Protein AF-A0A1G8NF10-F1 (afdb_monomer_lite)

pLDDT: mean 88.93, std 14.45, range [39.28, 98.75]

Secondary structure (DSSP, 8-state):
-----HHHHHHHTT--TT-------HHHHHHHH-----TT----SS-HHHHHHT-BS-TTSTTBTTS-B--STT-B-EETTTEE-TTS-HHHHHHHHHHTT--HHHHHHHGGGTT-BHHHHHHHHHHHHHHH----HHHHHHIIIIIIHHHHHHHHHHHHHHHTTT-TTSPPGGGS-HHHHHHHHHHHHHHSS--GGGHHHHHTT-HHHHHHHHHH-HHHHTTHHHH-HHHHHHHTT--

Radius of gyration: 23.83 Å; chains: 1; bounding box: 64×71×50 Å

Organism: NCBI:txid428992

Structure (mmCIF, N/CA/C/O backbone):
data_AF-A0A1G8NF10-F1
#
_entry.id   AF-A0A1G8NF10-F1
#
loop_
_atom_site.group_PDB
_atom_site.id
_atom_site.type_symbol
_atom_site.label_atom_id
_atom_site.label_alt_id
_atom_site.label_comp_id
_atom_site.label_asym_id
_atom_site.label_entity_id
_atom_site.label_seq_id
_atom_site.pdbx_PDB_ins_code
_atom_site.Cartn_x
_atom_site.Cartn_y
_atom_site.Cartn_z
_atom_site.occupancy
_atom_site.B_iso_or_equiv
_atom_site.auth_seq_id
_atom_site.auth_comp_id
_atom_site.auth_asym_id
_atom_site.auth_atom_id
_atom_site.pdbx_PDB_model_num
ATOM 1 N N . LYS A 1 1 ? -38.131 -56.316 -10.884 1.00 43.91 1 LYS A N 1
ATOM 2 C CA . LYS A 1 1 ? -37.720 -54.905 -10.675 1.00 43.91 1 LYS A CA 1
ATOM 3 C C . LYS A 1 1 ? -38.641 -54.335 -9.612 1.00 43.91 1 LYS A C 1
ATOM 5 O O . LYS A 1 1 ? -39.842 -54.343 -9.837 1.00 43.91 1 LYS A O 1
ATOM 10 N N . GLN A 1 2 ? -38.109 -53.980 -8.447 1.00 47.16 2 GLN A N 1
ATOM 11 C CA . GLN A 1 2 ? -38.899 -53.454 -7.336 1.00 47.16 2 GLN A CA 1
ATOM 12 C C . GLN A 1 2 ? -38.910 -51.927 -7.469 1.00 47.16 2 GLN A C 1
ATOM 14 O O . GLN A 1 2 ? -37.847 -51.322 -7.570 1.00 47.16 2 GLN A O 1
ATOM 19 N N . LEU A 1 3 ? -40.098 -51.334 -7.590 1.00 46.69 3 LEU A N 1
ATOM 20 C CA . LEU A 1 3 ? -40.278 -49.883 -7.588 1.00 46.69 3 LEU A CA 1
ATOM 21 C C . LEU A 1 3 ? -40.150 -49.418 -6.133 1.00 46.69 3 LEU A C 1
ATOM 23 O O . LEU A 1 3 ? -40.985 -49.781 -5.309 1.00 46.69 3 LEU A O 1
ATOM 27 N N . CYS A 1 4 ? -39.087 -48.684 -5.807 1.00 61.75 4 CYS A N 1
ATOM 28 C CA . CYS A 1 4 ? -38.973 -47.959 -4.545 1.00 61.75 4 CYS A CA 1
ATOM 29 C C . CYS A 1 4 ? -39.544 -46.549 -4.725 1.00 61.75 4 CYS A C 1
ATOM 31 O O . CYS A 1 4 ? -39.284 -45.888 -5.733 1.00 61.75 4 CYS A O 1
ATOM 33 N N . TRP A 1 5 ? -40.355 -46.115 -3.763 1.00 64.50 5 TRP A N 1
ATOM 34 C CA . TRP A 1 5 ? -40.969 -44.793 -3.771 1.00 64.50 5 TRP A CA 1
ATOM 35 C C . TRP A 1 5 ? -39.946 -43.745 -3.333 1.00 64.50 5 TRP A C 1
ATOM 37 O O . TRP A 1 5 ? -39.193 -43.959 -2.382 1.00 64.50 5 TRP A O 1
ATOM 47 N N . TRP A 1 6 ? -39.899 -42.628 -4.061 1.00 70.81 6 TRP A N 1
ATOM 48 C CA . TRP A 1 6 ? -38.919 -41.553 -3.877 1.00 70.81 6 TRP A CA 1
ATOM 49 C C . TRP A 1 6 ? -38.864 -41.045 -2.430 1.00 70.81 6 TRP A C 1
ATOM 51 O O . TRP A 1 6 ? -37.777 -40.812 -1.904 1.00 70.81 6 TRP A O 1
ATOM 61 N N . ASP A 1 7 ? -40.020 -40.981 -1.769 1.00 66.75 7 ASP A N 1
ATOM 62 C CA . ASP A 1 7 ? -40.166 -40.497 -0.396 1.00 66.75 7 ASP A CA 1
ATOM 63 C C . ASP A 1 7 ? -39.405 -41.357 0.629 1.00 66.75 7 ASP A C 1
ATOM 65 O O . ASP A 1 7 ? -38.818 -40.824 1.564 1.00 66.75 7 ASP A O 1
ATOM 69 N N . GLU A 1 8 ? -39.327 -42.679 0.426 1.00 69.62 8 GLU A N 1
ATOM 70 C CA . GLU A 1 8 ? -38.575 -43.579 1.318 1.00 69.62 8 GLU A CA 1
ATOM 71 C C . GLU A 1 8 ? -37.060 -43.535 1.071 1.00 69.62 8 GLU A C 1
ATOM 73 O O . GLU A 1 8 ? -36.262 -43.844 1.962 1.00 69.62 8 GLU A O 1
ATOM 78 N N . ALA A 1 9 ? -36.647 -43.201 -0.154 1.00 70.62 9 ALA A N 1
ATOM 79 C CA . ALA A 1 9 ? -35.241 -43.156 -0.536 1.00 70.62 9 ALA A CA 1
ATOM 80 C C . ALA A 1 9 ? -34.601 -41.812 -0.177 1.00 70.62 9 ALA A C 1
ATOM 82 O O . ALA A 1 9 ? -33.482 -41.800 0.335 1.00 70.62 9 ALA A O 1
ATOM 83 N N . ALA A 1 10 ? -35.305 -40.702 -0.418 1.00 71.00 10 ALA A N 1
ATOM 84 C CA . ALA A 1 10 ? -34.769 -39.350 -0.302 1.00 71.00 10 ALA A CA 1
ATOM 85 C C . ALA A 1 10 ? -34.235 -39.050 1.108 1.00 71.00 10 ALA A C 1
ATOM 87 O O . ALA A 1 10 ? -33.105 -38.583 1.247 1.00 71.00 10 ALA A O 1
ATOM 88 N N . GLU A 1 11 ? -34.980 -39.427 2.150 1.00 67.81 11 GLU A N 1
ATOM 89 C CA . GLU A 1 11 ? -34.575 -39.217 3.545 1.00 67.81 11 GLU A CA 1
ATOM 90 C C . GLU A 1 11 ? -33.311 -40.014 3.915 1.00 67.81 11 GLU A C 1
ATOM 92 O O . GLU A 1 11 ? -32.417 -39.500 4.586 1.00 67.81 11 GLU A O 1
ATOM 97 N N . ARG A 1 12 ? -33.173 -41.246 3.404 1.00 72.44 12 ARG A N 1
ATOM 98 C CA . ARG A 1 12 ? -32.021 -42.119 3.698 1.00 72.44 12 ARG A CA 1
ATOM 99 C C . ARG A 1 12 ? -30.716 -41.655 3.057 1.00 72.44 12 ARG A C 1
ATOM 101 O O . ARG A 1 12 ? -29.651 -42.036 3.536 1.00 72.44 12 ARG A O 1
ATOM 108 N N . VAL A 1 13 ? -30.787 -40.874 1.978 1.00 72.81 13 VAL A N 1
ATOM 109 C CA . VAL A 1 13 ? -29.607 -40.375 1.247 1.00 72.81 13 VAL A CA 1
ATOM 110 C C . VAL A 1 13 ? -29.426 -38.857 1.345 1.00 72.81 13 VAL A C 1
ATOM 112 O O . VAL A 1 13 ? -28.588 -38.298 0.642 1.00 72.81 13 VAL A O 1
ATOM 115 N N . GLY A 1 14 ? -30.191 -38.183 2.212 1.00 64.69 14 GLY A N 1
ATOM 116 C CA . GLY A 1 14 ? -30.093 -36.735 2.420 1.00 64.69 14 GLY A CA 1
ATOM 117 C C . GLY A 1 14 ? -30.548 -35.896 1.221 1.00 64.69 14 GLY A C 1
ATOM 118 O O . GLY A 1 14 ? -30.083 -34.770 1.051 1.00 64.69 14 GLY A O 1
ATOM 119 N N . LEU A 1 15 ? -31.429 -36.436 0.373 1.00 67.44 15 LEU A N 1
ATOM 120 C CA . LEU A 1 15 ? -32.021 -35.718 -0.755 1.00 67.44 15 LEU A CA 1
ATOM 121 C C . LEU A 1 15 ? -33.362 -35.076 -0.361 1.00 67.44 15 LEU A C 1
ATOM 123 O O . LEU A 1 15 ? -34.057 -35.582 0.522 1.00 67.44 15 LEU A O 1
ATOM 127 N N . PRO A 1 16 ? -33.776 -33.982 -1.026 1.00 68.75 16 PRO A N 1
ATOM 128 C CA . PRO A 1 16 ? -35.050 -33.344 -0.727 1.00 68.75 16 PRO A CA 1
ATOM 129 C C . PRO A 1 16 ? -36.239 -34.248 -1.089 1.00 68.75 16 PRO A C 1
ATOM 131 O O . PRO A 1 16 ? -36.376 -34.685 -2.236 1.00 68.75 16 PRO A O 1
ATOM 134 N N . ALA A 1 17 ? -37.143 -34.467 -0.128 1.00 66.88 17 ALA A N 1
ATOM 135 C CA . ALA A 1 17 ? -38.345 -35.291 -0.307 1.00 66.88 17 ALA A CA 1
ATOM 136 C C . ALA A 1 17 ? -39.263 -34.777 -1.433 1.00 66.88 17 ALA A C 1
ATOM 138 O O . ALA A 1 17 ? -39.908 -35.554 -2.120 1.00 66.88 17 ALA A O 1
ATOM 139 N N . HIS A 1 18 ? -39.245 -33.468 -1.707 1.00 69.88 18 HIS A N 1
ATOM 140 C CA . HIS A 1 18 ? -40.034 -32.853 -2.780 1.00 69.88 18 HIS A CA 1
ATOM 141 C C . HIS A 1 18 ? -39.503 -33.132 -4.202 1.00 69.88 18 HIS A C 1
ATOM 143 O O . HIS A 1 18 ? -40.034 -32.581 -5.166 1.00 69.88 18 HIS A O 1
ATOM 149 N N . GLY A 1 19 ? -38.430 -33.921 -4.356 1.00 63.47 19 GLY A N 1
ATOM 150 C CA . GLY A 1 19 ? -37.936 -34.386 -5.659 1.00 63.47 19 GLY A CA 1
ATOM 151 C C . GLY A 1 19 ? -37.382 -33.297 -6.578 1.00 63.47 19 GLY A C 1
ATOM 152 O O . GLY A 1 19 ? -37.165 -33.546 -7.762 1.00 63.47 19 GLY A O 1
ATOM 153 N N . GLN A 1 20 ? -37.123 -32.095 -6.054 1.00 60.72 20 GLN A N 1
ATOM 154 C CA . GLN A 1 20 ? -36.484 -31.044 -6.843 1.00 60.72 20 GLN A CA 1
ATOM 155 C C . GLN A 1 20 ? -34.974 -31.232 -6.757 1.00 60.72 20 GLN A C 1
ATOM 157 O O . GLN A 1 20 ? -34.374 -31.146 -5.685 1.00 60.72 20 GLN A O 1
ATOM 162 N N . VAL A 1 21 ? -34.371 -31.509 -7.905 1.00 56.78 21 VAL A N 1
ATOM 163 C CA . VAL A 1 21 ? -32.925 -31.591 -8.066 1.00 56.78 21 VAL A CA 1
ATOM 164 C C . VAL A 1 21 ? -32.414 -30.182 -8.345 1.00 56.78 21 VAL A C 1
ATOM 166 O O . VAL A 1 21 ? -32.768 -29.572 -9.353 1.00 56.78 21 VAL A O 1
ATOM 169 N N . PHE A 1 22 ? -31.581 -29.650 -7.453 1.00 57.44 22 PHE A N 1
ATOM 170 C CA . PHE A 1 22 ? -30.891 -28.388 -7.699 1.00 57.44 22 PHE A CA 1
ATOM 171 C C . PHE A 1 22 ? -29.784 -28.625 -8.730 1.00 57.44 22 PHE A C 1
ATOM 173 O O . PHE A 1 22 ? -28.732 -29.185 -8.425 1.00 57.44 22 PHE A O 1
ATOM 180 N N . HIS A 1 23 ? -30.026 -28.221 -9.974 1.00 57.91 23 HIS A N 1
ATOM 181 C CA . HIS A 1 23 ? -29.008 -28.251 -11.016 1.00 57.91 23 HIS A CA 1
ATOM 182 C C . HIS A 1 23 ? -28.104 -27.022 -10.890 1.00 57.91 23 HIS A C 1
ATOM 184 O O . HIS A 1 23 ? -28.503 -25.902 -11.203 1.00 57.91 23 HIS A O 1
ATOM 190 N N . MET A 1 24 ? -26.863 -27.235 -10.455 1.00 59.81 24 MET A N 1
ATOM 191 C CA . MET A 1 24 ? -25.805 -26.232 -10.569 1.00 59.81 24 MET A CA 1
ATOM 192 C C . MET A 1 24 ? -25.303 -26.242 -12.013 1.00 59.81 24 MET A C 1
ATOM 194 O O . MET A 1 24 ? -24.686 -27.215 -12.443 1.00 59.81 24 MET A O 1
ATOM 198 N N . HIS A 1 25 ? -25.590 -25.192 -12.785 1.00 60.75 25 HIS A N 1
ATOM 199 C CA . HIS A 1 25 ? -25.103 -25.094 -14.160 1.00 60.75 25 HIS A CA 1
ATOM 200 C C . HIS A 1 25 ? -23.583 -24.858 -14.135 1.00 60.75 25 HIS A C 1
ATOM 202 O O . HIS A 1 25 ? -23.173 -23.787 -13.688 1.00 60.75 25 HIS A O 1
ATOM 208 N N . PRO A 1 26 ? -22.725 -25.782 -14.612 1.00 58.38 26 PRO A N 1
ATOM 209 C CA . PRO A 1 26 ? -21.273 -25.668 -14.435 1.00 58.38 26 PRO A CA 1
ATOM 210 C C . PRO A 1 26 ? -20.696 -24.389 -15.053 1.00 58.38 26 PRO A C 1
ATOM 212 O O . PRO A 1 26 ? -19.841 -23.747 -14.460 1.00 58.38 26 PRO A O 1
ATOM 215 N N . ILE A 1 27 ? -21.230 -23.958 -16.202 1.00 66.06 27 ILE A N 1
ATOM 216 C CA . ILE A 1 27 ? -20.841 -22.696 -16.857 1.00 66.06 27 ILE A CA 1
ATOM 217 C C . ILE A 1 27 ? -21.373 -21.481 -16.084 1.00 66.06 27 ILE A C 1
ATOM 219 O O . ILE A 1 27 ? -20.710 -20.454 -16.035 1.00 66.06 27 ILE A O 1
ATOM 223 N N . GLY A 1 28 ? -22.548 -21.592 -15.453 1.00 58.53 28 GLY A N 1
ATOM 224 C CA . GLY A 1 28 ? -23.098 -20.517 -14.620 1.00 58.53 28 GLY A CA 1
ATOM 225 C C . GLY A 1 28 ? -22.288 -20.346 -13.335 1.00 58.53 28 GLY A C 1
ATOM 226 O O . GLY A 1 28 ? -21.945 -19.232 -12.970 1.00 58.53 28 GLY A O 1
ATOM 227 N N . LEU A 1 29 ? -21.887 -21.462 -12.722 1.00 62.53 29 LEU A N 1
ATOM 228 C CA . LEU A 1 29 ? -21.007 -21.514 -11.560 1.00 62.53 29 LEU A CA 1
ATOM 229 C C . LEU A 1 29 ? -19.609 -20.955 -11.884 1.00 62.53 29 LEU A C 1
ATOM 231 O O . LEU A 1 29 ? -19.120 -20.091 -11.164 1.00 62.53 29 LEU A O 1
ATOM 235 N N . VAL A 1 30 ? -18.990 -21.375 -12.996 1.00 61.09 30 VAL A N 1
ATOM 236 C CA . VAL A 1 30 ? -17.715 -20.803 -13.479 1.00 61.09 30 VAL A CA 1
ATOM 237 C C . VAL A 1 30 ? -17.869 -19.319 -13.818 1.00 61.09 30 VAL A C 1
ATOM 239 O O . VAL A 1 30 ? -16.974 -18.540 -13.511 1.00 61.09 30 VAL A O 1
ATOM 242 N N . GLY A 1 31 ? -19.004 -18.899 -14.380 1.00 54.66 31 GLY A N 1
ATOM 243 C CA . GLY A 1 31 ? -19.330 -17.489 -14.606 1.00 54.66 31 GLY A CA 1
ATOM 244 C C . GLY A 1 31 ? -19.429 -16.677 -13.311 1.00 54.66 31 GLY A C 1
ATOM 245 O O . GLY A 1 31 ? -18.956 -15.549 -13.275 1.00 54.66 31 GLY A O 1
ATOM 246 N N . CYS A 1 32 ? -19.950 -17.257 -12.226 1.00 53.75 32 CYS A N 1
ATOM 247 C CA . CYS A 1 32 ? -19.976 -16.624 -10.903 1.00 53.75 32 CYS A CA 1
ATOM 248 C C . CYS A 1 32 ? -18.592 -16.563 -10.229 1.00 53.75 32 CYS A C 1
ATOM 250 O O . CYS A 1 32 ? -18.329 -15.627 -9.481 1.00 53.75 32 CYS A O 1
ATOM 252 N N . PHE A 1 33 ? -17.700 -17.524 -10.498 1.00 54.44 33 PHE A N 1
ATOM 253 C CA . PHE A 1 33 ? -16.289 -17.468 -10.073 1.00 54.44 33 PHE A CA 1
ATOM 254 C C . PHE A 1 33 ? -15.423 -16.587 -10.977 1.00 54.44 33 PHE A C 1
ATOM 256 O O . PHE A 1 33 ? -14.351 -16.141 -10.570 1.00 54.44 33 PHE A O 1
ATOM 263 N N . SER A 1 34 ? -15.897 -16.301 -12.188 1.00 51.22 34 SER A N 1
ATOM 264 C CA . SER A 1 34 ? -15.342 -15.283 -13.069 1.00 51.22 34 SER A CA 1
ATOM 265 C C . SER A 1 34 ? -15.785 -13.929 -12.536 1.00 51.22 34 SER A C 1
ATOM 267 O O . SER A 1 34 ? -16.624 -13.258 -13.128 1.00 51.22 34 SER A O 1
ATOM 269 N N . ASN A 1 35 ? -15.249 -13.538 -11.381 1.00 48.84 35 ASN A N 1
ATOM 270 C CA . ASN A 1 35 ? -15.324 -12.168 -10.915 1.00 48.84 35 ASN A CA 1
ATOM 271 C C . ASN A 1 35 ? -14.667 -11.331 -12.018 1.00 48.84 35 ASN A C 1
ATOM 273 O O . ASN A 1 35 ? -13.441 -11.277 -12.120 1.00 48.84 35 ASN A O 1
ATOM 277 N N . THR A 1 36 ? -15.466 -10.790 -12.938 1.00 48.78 36 THR A N 1
ATOM 278 C CA . THR A 1 36 ? -14.992 -9.969 -14.049 1.00 48.78 36 THR A CA 1
ATOM 279 C C . THR A 1 36 ? -14.563 -8.629 -13.475 1.00 48.78 36 THR A C 1
ATOM 281 O O . THR A 1 36 ? -15.210 -7.610 -13.704 1.00 48.78 36 THR A O 1
ATOM 284 N N . ARG A 1 37 ? -13.470 -8.623 -12.706 1.00 53.22 37 ARG A N 1
ATOM 285 C CA . ARG A 1 37 ? -12.659 -7.430 -12.500 1.00 53.22 37 ARG A CA 1
ATOM 286 C C . ARG A 1 37 ? -12.284 -6.968 -13.891 1.00 53.22 37 ARG A C 1
ATOM 288 O O . ARG A 1 37 ? -11.622 -7.711 -14.623 1.00 53.22 37 ARG A O 1
ATOM 295 N N . ARG A 1 38 ? -12.764 -5.796 -14.305 1.00 55.31 38 ARG A N 1
ATOM 296 C CA . ARG A 1 38 ? -12.418 -5.310 -15.636 1.00 55.31 38 ARG A CA 1
ATOM 297 C C . ARG A 1 38 ? -10.909 -5.112 -15.665 1.00 55.31 38 ARG A C 1
ATOM 299 O O . ARG A 1 38 ? -10.299 -4.642 -14.702 1.00 55.31 38 ARG A O 1
ATOM 306 N N . ILE A 1 39 ? -10.296 -5.499 -16.777 1.00 48.12 39 ILE A N 1
ATOM 307 C CA . ILE A 1 39 ? -8.907 -5.164 -17.078 1.00 48.12 39 ILE A CA 1
ATOM 308 C C . ILE A 1 39 ? -8.853 -3.629 -17.148 1.00 48.12 39 ILE A C 1
ATOM 310 O O . ILE A 1 39 ? -9.259 -3.046 -18.149 1.00 48.12 39 ILE A O 1
ATOM 314 N N . GLY A 1 40 ? -8.458 -2.975 -16.053 1.00 57.41 40 GLY A N 1
ATOM 315 C CA . GLY A 1 40 ? -8.478 -1.512 -15.920 1.00 57.41 40 GLY A CA 1
ATOM 316 C C . GLY A 1 40 ? -8.961 -0.985 -14.568 1.00 57.41 40 GLY A C 1
ATOM 317 O O . GLY A 1 40 ? -8.700 0.171 -14.250 1.00 57.41 40 GLY A O 1
ATOM 318 N N . ASP A 1 41 ? -9.599 -1.822 -13.754 1.00 69.88 41 ASP A N 1
ATOM 319 C CA . ASP A 1 41 ? -10.107 -1.403 -12.451 1.00 69.88 41 ASP A CA 1
ATOM 320 C C . ASP A 1 41 ? -8.958 -1.307 -11.427 1.00 69.88 41 ASP A C 1
ATOM 322 O O . ASP A 1 41 ? -8.277 -2.298 -11.146 1.00 69.88 41 ASP A O 1
ATOM 326 N N . LEU A 1 42 ? -8.753 -0.114 -10.852 1.00 85.25 42 LEU A N 1
ATOM 327 C CA . LEU A 1 42 ? -7.789 0.181 -9.772 1.00 85.25 42 LEU A CA 1
ATOM 328 C C . LEU A 1 42 ? -8.254 -0.346 -8.398 1.00 85.25 42 LEU A C 1
ATOM 330 O O . LEU A 1 42 ? -7.815 0.140 -7.358 1.00 85.25 42 LEU A O 1
ATOM 334 N N . PHE A 1 43 ? -9.140 -1.341 -8.410 1.00 89.56 43 PHE A N 1
ATOM 335 C CA . PHE A 1 43 ? -9.682 -1.976 -7.223 1.00 89.56 43 PHE A CA 1
ATOM 336 C C . PHE A 1 43 ? -8.844 -3.183 -6.812 1.00 89.56 43 PHE A C 1
ATOM 338 O O . PHE A 1 43 ? -8.488 -4.021 -7.653 1.00 89.56 43 PHE A O 1
ATOM 345 N N . VAL A 1 44 ? -8.573 -3.278 -5.513 1.00 90.38 44 VAL A N 1
ATOM 346 C CA . VAL A 1 44 ? -7.873 -4.391 -4.867 1.00 90.38 44 VAL A CA 1
ATOM 347 C C . VAL A 1 44 ? -8.794 -5.133 -3.895 1.00 90.38 44 VAL A C 1
ATOM 349 O O . VAL A 1 44 ? -9.794 -4.592 -3.441 1.00 90.38 44 VAL A O 1
ATOM 352 N N . GLU A 1 45 ? -8.514 -6.406 -3.604 1.00 86.56 45 GLU A N 1
ATOM 353 C CA . GLU A 1 45 ? -9.333 -7.236 -2.697 1.00 86.56 45 GLU A CA 1
ATOM 354 C C . GLU A 1 45 ? -9.213 -6.767 -1.254 1.00 86.56 45 GLU A C 1
ATOM 356 O O . GLU A 1 45 ? -10.144 -6.926 -0.471 1.00 86.56 45 GLU A O 1
ATOM 361 N N . ARG A 1 46 ? -8.041 -6.237 -0.895 1.00 85.88 46 ARG A N 1
ATOM 362 C CA . ARG A 1 46 ? -7.703 -5.781 0.451 1.00 85.88 46 ARG A CA 1
ATOM 363 C C . ARG A 1 46 ? -6.747 -4.603 0.364 1.00 85.88 46 ARG A C 1
ATOM 365 O O . ARG A 1 46 ? -5.875 -4.584 -0.506 1.00 85.88 46 ARG A O 1
ATOM 372 N N . GLY A 1 47 ? -6.875 -3.654 1.286 1.00 92.94 47 GLY A N 1
ATOM 373 C CA . GLY A 1 47 ? -5.940 -2.540 1.382 1.00 92.94 47 GLY A CA 1
ATOM 374 C C . GLY A 1 47 ? -6.160 -1.434 0.369 1.00 92.94 47 GLY A C 1
ATOM 375 O O . GLY A 1 47 ? -5.184 -0.781 0.002 1.00 92.94 47 GLY A O 1
ATOM 376 N N . GLN A 1 48 ? -7.399 -1.211 -0.082 1.00 94.50 48 GLN A N 1
ATOM 377 C CA . GLN A 1 48 ? -7.705 -0.196 -1.100 1.00 94.50 48 GLN A CA 1
ATOM 378 C C . GLN A 1 48 ? -7.169 1.181 -0.704 1.00 94.50 48 GLN A C 1
ATOM 380 O O . GLN A 1 48 ? -6.526 1.854 -1.503 1.00 94.50 48 GLN A O 1
ATOM 385 N N . ILE A 1 49 ? -7.337 1.553 0.565 1.00 95.25 49 ILE A N 1
ATOM 386 C CA . ILE A 1 49 ? -6.855 2.831 1.091 1.00 95.25 49 ILE A CA 1
ATOM 387 C C . ILE A 1 49 ? -5.335 3.002 0.973 1.00 95.25 49 ILE A C 1
ATOM 389 O O . ILE A 1 49 ? -4.854 4.075 0.614 1.00 95.25 49 ILE A O 1
ATOM 393 N N . THR A 1 50 ? -4.576 1.935 1.231 1.00 96.25 50 THR A N 1
ATOM 394 C CA . THR A 1 50 ? -3.119 1.945 1.101 1.00 96.25 50 THR A CA 1
ATOM 395 C C . THR A 1 50 ? -2.728 1.917 -0.366 1.00 96.25 50 THR A C 1
ATOM 397 O O . THR A 1 50 ? -1.864 2.684 -0.771 1.00 96.25 50 THR A O 1
ATOM 400 N N . PHE A 1 51 ? -3.391 1.098 -1.187 1.00 95.50 51 PHE A N 1
ATOM 401 C CA . PHE A 1 51 ? -3.157 1.072 -2.626 1.00 95.50 51 PHE A CA 1
ATOM 402 C C . PHE A 1 51 ? -3.303 2.475 -3.213 1.00 95.50 51 PHE A C 1
ATOM 404 O O . PHE A 1 51 ? -2.357 2.966 -3.826 1.00 95.50 51 PHE A O 1
ATOM 411 N N . ASP A 1 52 ? -4.426 3.148 -2.961 1.00 93.75 52 ASP A N 1
ATOM 412 C CA . ASP A 1 52 ? -4.735 4.476 -3.494 1.00 93.75 52 ASP A CA 1
ATOM 413 C C . ASP A 1 52 ? -3.765 5.558 -3.015 1.00 93.75 52 ASP A C 1
ATOM 415 O O . ASP A 1 52 ? -3.390 6.425 -3.806 1.00 93.75 52 ASP A O 1
ATOM 419 N N . ALA A 1 53 ? -3.303 5.484 -1.764 1.00 93.00 53 ALA A N 1
ATOM 420 C CA . ALA A 1 53 ? -2.367 6.451 -1.192 1.00 93.00 53 ALA A CA 1
ATOM 421 C C . ALA A 1 53 ? -0.943 6.360 -1.775 1.00 93.00 53 ALA A C 1
ATOM 423 O O . ALA A 1 53 ? -0.224 7.359 -1.795 1.00 93.00 53 ALA A O 1
ATOM 424 N N . GLU A 1 54 ? -0.523 5.185 -2.249 1.00 92.19 54 GLU A N 1
ATOM 425 C CA . GLU A 1 54 ? 0.869 4.922 -2.652 1.00 92.19 54 GLU A CA 1
ATOM 426 C C . GLU A 1 54 ? 1.182 5.307 -4.112 1.00 92.19 54 GLU A C 1
ATOM 428 O O . GLU A 1 54 ? 2.297 5.098 -4.588 1.00 92.19 54 GLU A O 1
ATOM 433 N N . GLY A 1 55 ? 0.226 5.877 -4.854 1.00 91.75 55 GLY A N 1
ATOM 434 C CA . GLY A 1 55 ? 0.479 6.376 -6.208 1.00 91.75 55 GLY A CA 1
ATOM 435 C C . GLY A 1 55 ? -0.777 6.744 -6.993 1.00 91.75 55 GLY A C 1
ATOM 436 O O . GLY A 1 55 ? -1.888 6.794 -6.474 1.00 91.75 55 GLY A O 1
ATOM 437 N N . ASN A 1 56 ? -0.629 6.983 -8.292 1.00 91.00 56 ASN A N 1
ATOM 438 C CA . ASN A 1 56 ? -1.758 7.091 -9.214 1.00 91.00 56 ASN A CA 1
ATOM 439 C C . ASN A 1 56 ? -1.440 6.476 -10.585 1.00 91.00 56 ASN A C 1
ATOM 441 O O . ASN A 1 56 ? -0.318 6.023 -10.834 1.00 91.00 56 ASN A O 1
ATOM 445 N N . ASP A 1 57 ? -2.454 6.447 -11.456 1.00 90.44 57 ASP A N 1
ATOM 446 C CA . ASP A 1 57 ? -2.348 5.964 -12.838 1.00 90.44 57 ASP A CA 1
ATOM 447 C C . ASP A 1 57 ? -2.409 7.091 -13.882 1.00 90.44 57 ASP A C 1
ATOM 449 O O . ASP A 1 57 ? -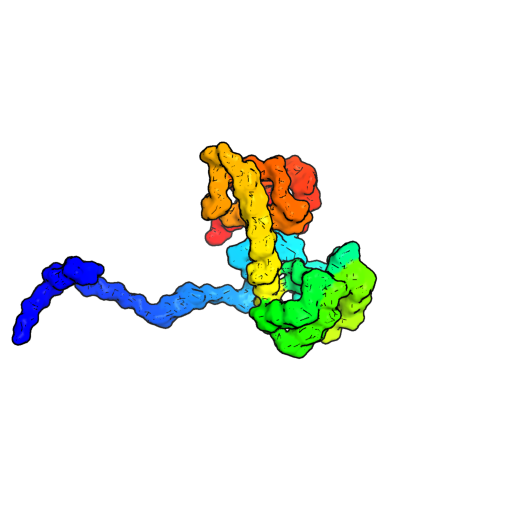2.717 6.848 -15.043 1.00 90.44 57 ASP A O 1
ATOM 453 N N . ASN A 1 58 ? -2.120 8.336 -13.484 1.00 90.50 58 ASN A N 1
ATOM 454 C CA . ASN A 1 58 ? -2.066 9.475 -14.397 1.00 90.50 58 ASN A CA 1
ATOM 455 C C . ASN A 1 58 ? -0.633 9.651 -14.932 1.00 90.50 58 ASN A C 1
ATOM 457 O O . ASN A 1 58 ? 0.217 10.111 -14.170 1.00 90.50 58 ASN A O 1
ATOM 461 N N . PRO A 1 59 ? -0.346 9.390 -16.223 1.00 89.12 59 PRO A N 1
ATOM 462 C CA . PRO A 1 59 ? 1.011 9.490 -16.774 1.00 89.12 59 PRO A CA 1
ATOM 463 C C . PRO A 1 59 ? 1.645 10.886 -16.669 1.00 89.12 59 PRO A C 1
ATOM 465 O O . PRO A 1 59 ? 2.868 11.006 -16.713 1.00 89.12 59 PRO A O 1
ATOM 468 N N . ALA A 1 60 ? 0.831 11.938 -16.526 1.00 89.75 60 ALA A N 1
ATOM 469 C CA . ALA A 1 60 ? 1.297 13.311 -16.338 1.00 89.75 60 ALA A CA 1
ATOM 470 C C . ALA A 1 60 ? 1.646 13.644 -14.874 1.00 89.75 60 ALA A C 1
ATOM 472 O O . ALA A 1 60 ? 2.156 14.728 -14.599 1.00 89.75 60 ALA A O 1
ATOM 473 N N . SER A 1 61 ? 1.363 12.746 -13.928 1.00 90.44 61 SER A N 1
ATOM 474 C CA . SER A 1 61 ? 1.646 12.950 -12.509 1.00 90.44 61 SER A CA 1
ATOM 475 C C . SER A 1 61 ? 3.051 12.483 -12.132 1.00 90.44 61 SER A C 1
ATOM 477 O O . SER A 1 61 ? 3.551 11.464 -12.616 1.00 90.44 61 SER A O 1
ATOM 479 N N . GLU A 1 62 ? 3.674 13.189 -11.190 1.00 85.19 62 GLU A N 1
ATOM 480 C CA . GLU A 1 62 ? 4.895 12.723 -10.525 1.00 85.19 62 GLU A CA 1
ATOM 481 C C . GLU A 1 62 ? 4.680 11.409 -9.755 1.00 85.19 62 GLU A C 1
ATOM 483 O O . GLU A 1 62 ? 5.597 10.598 -9.667 1.00 85.19 62 GLU A O 1
ATOM 488 N N . TYR A 1 63 ? 3.447 11.148 -9.304 1.00 86.88 63 TYR A N 1
ATOM 489 C CA . TYR A 1 63 ? 3.053 9.930 -8.590 1.00 86.88 63 TYR A CA 1
ATOM 490 C C . TYR A 1 63 ? 2.598 8.794 -9.522 1.00 86.88 63 TYR A C 1
ATOM 492 O O . TYR A 1 63 ? 1.974 7.833 -9.067 1.00 86.88 63 TYR A O 1
ATOM 500 N N . PHE A 1 64 ? 2.878 8.888 -10.828 1.00 94.44 64 PHE A N 1
ATOM 501 C CA . PHE A 1 64 ? 2.587 7.804 -11.761 1.00 94.44 64 PHE A CA 1
ATOM 502 C C . PHE A 1 64 ? 3.414 6.559 -11.420 1.00 94.44 64 PHE A C 1
ATOM 504 O O . PHE A 1 64 ? 4.631 6.525 -11.613 1.00 94.44 64 PHE A O 1
ATOM 511 N N . SER A 1 65 ? 2.730 5.530 -10.928 1.00 95.62 65 SER A N 1
ATOM 512 C CA . SER A 1 65 ? 3.346 4.411 -10.202 1.00 95.62 65 SER A CA 1
ATOM 513 C C . SER A 1 65 ? 3.788 3.248 -11.098 1.00 95.62 65 SER A C 1
ATOM 515 O O . SER A 1 65 ? 4.717 2.518 -10.756 1.00 95.62 65 SER A O 1
ATOM 517 N N . ARG A 1 66 ? 3.214 3.101 -12.300 1.00 96.50 66 ARG A N 1
ATOM 518 C CA . ARG A 1 66 ? 3.507 1.967 -13.202 1.00 96.50 66 ARG A CA 1
ATOM 519 C C . ARG A 1 66 ? 4.876 2.005 -13.881 1.00 96.50 66 ARG A C 1
ATOM 521 O O . ARG A 1 66 ? 5.196 1.077 -14.619 1.00 96.50 66 ARG A O 1
ATOM 528 N N . ARG A 1 67 ? 5.688 3.032 -13.642 1.00 95.94 67 ARG A N 1
ATOM 529 C CA . ARG A 1 67 ? 7.072 3.132 -14.124 1.00 95.94 67 ARG A CA 1
ATOM 530 C C . ARG A 1 67 ? 8.057 3.083 -12.966 1.00 95.94 67 ARG A C 1
ATOM 532 O O . ARG A 1 67 ? 7.688 3.313 -11.813 1.00 95.94 67 ARG A O 1
ATOM 539 N N . LEU A 1 68 ? 9.323 2.841 -13.294 1.00 96.75 68 LEU A N 1
ATOM 540 C CA . LEU A 1 68 ? 10.402 2.975 -12.323 1.00 96.75 68 LEU A CA 1
ATOM 541 C C . LEU A 1 68 ? 10.400 4.377 -11.710 1.00 96.75 68 LEU A C 1
ATOM 543 O O . LEU A 1 68 ? 10.381 5.384 -12.424 1.00 96.75 68 LEU A O 1
ATOM 547 N N . HIS A 1 69 ? 10.455 4.425 -10.388 1.00 96.06 69 HIS A N 1
ATOM 548 C CA . HIS A 1 69 ? 10.582 5.654 -9.622 1.00 96.06 69 HIS A CA 1
ATOM 549 C C . HIS A 1 69 ? 11.432 5.416 -8.372 1.00 96.06 69 HIS A C 1
ATOM 551 O O . HIS A 1 69 ? 11.732 4.283 -7.992 1.00 96.06 69 HIS A O 1
ATOM 557 N N . TRP A 1 70 ? 11.863 6.507 -7.749 1.00 95.25 70 TRP A N 1
ATOM 558 C CA . TRP A 1 70 ? 12.628 6.486 -6.510 1.00 95.25 70 TRP A CA 1
ATOM 559 C C . TRP A 1 70 ? 11.997 7.490 -5.539 1.00 95.25 70 TRP A C 1
ATOM 561 O O . TRP A 1 70 ? 12.106 8.692 -5.782 1.00 95.25 70 TRP A O 1
ATOM 571 N N . PRO A 1 71 ? 11.336 7.032 -4.457 1.00 87.19 71 PRO A N 1
ATOM 572 C CA . PRO A 1 71 ? 10.641 7.913 -3.510 1.00 87.19 71 PRO A CA 1
ATOM 573 C C . PRO A 1 71 ? 11.550 8.877 -2.727 1.00 87.19 71 PRO A C 1
ATOM 575 O O . PRO A 1 71 ? 11.054 9.753 -2.024 1.00 87.19 71 PRO A O 1
ATOM 578 N N . GLY A 1 72 ? 12.874 8.722 -2.820 1.00 89.50 72 GLY A N 1
ATOM 579 C CA . GLY A 1 72 ? 13.842 9.541 -2.097 1.00 89.50 72 GLY A CA 1
ATOM 580 C C . GLY A 1 72 ? 14.449 8.860 -0.869 1.00 89.50 72 GLY A C 1
ATOM 581 O O . GLY A 1 72 ? 14.070 7.755 -0.470 1.00 89.50 72 GLY A O 1
ATOM 582 N N . GLY A 1 73 ? 15.415 9.541 -0.248 1.00 86.12 73 GLY A N 1
ATOM 583 C CA . GLY A 1 73 ? 16.027 9.128 1.017 1.00 86.12 73 GLY A CA 1
ATOM 584 C C . GLY A 1 73 ? 16.726 7.768 0.946 1.00 86.12 73 GLY A C 1
ATOM 585 O O . GLY A 1 73 ? 17.544 7.523 0.065 1.00 86.12 73 GLY A O 1
ATOM 586 N N . ALA A 1 74 ? 16.403 6.884 1.892 1.00 86.88 74 ALA A N 1
ATOM 587 C CA . ALA A 1 74 ? 17.006 5.555 2.002 1.00 86.88 74 ALA A CA 1
ATOM 588 C C . ALA A 1 74 ? 16.336 4.483 1.120 1.00 86.88 74 ALA A C 1
ATOM 590 O O . ALA A 1 74 ? 16.663 3.301 1.266 1.00 86.88 74 ALA A O 1
ATOM 591 N N . SER A 1 75 ? 15.391 4.867 0.258 1.00 87.25 75 SER A N 1
ATOM 592 C CA . SER A 1 75 ? 14.589 3.948 -0.561 1.00 87.25 75 SER A CA 1
ATOM 593 C C . SER A 1 75 ? 15.399 3.332 -1.703 1.00 87.25 75 SER A C 1
ATOM 595 O O . SER A 1 75 ? 16.441 3.867 -2.113 1.00 87.25 75 SER A O 1
ATOM 597 N N . GLY A 1 76 ? 14.921 2.201 -2.212 1.00 96.25 76 GLY A N 1
ATOM 598 C CA . GLY A 1 76 ? 15.422 1.557 -3.418 1.00 96.25 76 GLY A CA 1
ATOM 599 C C . GLY A 1 76 ? 14.674 1.965 -4.677 1.00 96.25 76 GLY A C 1
ATOM 600 O O . GLY A 1 76 ? 13.774 2.808 -4.669 1.00 96.25 76 GLY A O 1
ATOM 601 N N . VAL A 1 77 ? 15.061 1.340 -5.787 1.00 97.62 77 VAL A N 1
ATOM 602 C CA . VAL A 1 77 ? 14.298 1.413 -7.038 1.00 97.62 77 VAL A CA 1
ATOM 603 C C . VAL A 1 77 ? 12.907 0.842 -6.770 1.00 97.62 77 VAL A C 1
ATOM 605 O O . VAL A 1 77 ? 12.794 -0.269 -6.260 1.00 97.62 77 VAL A O 1
ATOM 608 N N . THR A 1 78 ? 11.860 1.602 -7.076 1.00 97.12 78 THR A N 1
ATOM 609 C CA . THR A 1 78 ? 10.470 1.228 -6.794 1.00 97.12 78 THR A CA 1
ATOM 610 C C . THR A 1 78 ? 9.676 1.118 -8.092 1.00 97.12 78 THR A C 1
ATOM 612 O O . THR A 1 78 ? 9.929 1.842 -9.060 1.00 97.12 78 THR A O 1
ATOM 615 N N . LEU A 1 79 ? 8.729 0.182 -8.128 1.00 97.38 79 LEU A N 1
ATOM 616 C CA . LEU A 1 79 ? 7.817 -0.040 -9.247 1.00 97.38 79 LEU A CA 1
ATOM 617 C C . LEU A 1 79 ? 6.400 -0.303 -8.722 1.00 97.38 79 LEU A C 1
ATOM 619 O O . LEU A 1 79 ? 6.223 -0.882 -7.657 1.00 97.38 79 LEU A O 1
ATOM 623 N N . GLY A 1 80 ? 5.370 0.118 -9.447 1.00 96.50 80 GLY A N 1
ATOM 624 C CA . GLY A 1 80 ? 3.999 0.001 -8.959 1.00 96.50 80 GLY A CA 1
ATOM 625 C C . GLY A 1 80 ? 3.783 0.769 -7.650 1.00 96.50 80 GLY A C 1
ATOM 626 O O . GLY A 1 80 ? 4.456 1.756 -7.369 1.00 96.50 80 GLY A O 1
ATOM 627 N N . ARG A 1 81 ? 2.838 0.318 -6.828 1.00 95.06 81 ARG A N 1
ATOM 628 C CA . ARG A 1 81 ? 2.499 0.968 -5.554 1.00 95.06 81 ARG A CA 1
ATOM 629 C C . ARG A 1 81 ? 3.237 0.272 -4.413 1.00 95.06 81 ARG A C 1
ATOM 631 O O . ARG A 1 81 ? 2.759 -0.728 -3.889 1.00 95.06 81 ARG A O 1
ATOM 638 N N . GLY A 1 82 ? 4.436 0.767 -4.095 1.00 93.00 82 GLY A N 1
ATOM 639 C CA . GLY A 1 82 ? 5.225 0.332 -2.933 1.00 93.00 82 GLY A CA 1
ATOM 640 C C . GLY A 1 82 ? 6.189 -0.848 -3.144 1.00 93.00 82 GLY A C 1
ATOM 641 O O . GLY A 1 82 ? 6.767 -1.338 -2.170 1.00 93.00 82 GLY A O 1
ATOM 642 N N . TYR A 1 83 ? 6.390 -1.348 -4.375 1.00 97.00 83 TYR A N 1
ATOM 643 C CA . TYR A 1 83 ? 7.317 -2.468 -4.613 1.00 97.00 83 TYR A CA 1
ATOM 644 C C . TYR A 1 83 ? 8.774 -1.982 -4.644 1.00 97.00 83 TYR A C 1
ATOM 646 O O . TYR A 1 83 ? 9.332 -1.711 -5.706 1.00 97.00 83 TYR A O 1
ATOM 654 N N . ASP A 1 84 ? 9.385 -1.850 -3.467 1.00 96.25 84 ASP A N 1
ATOM 655 C CA . ASP A 1 84 ? 10.772 -1.392 -3.303 1.00 96.25 84 ASP A CA 1
ATOM 656 C C . ASP A 1 84 ? 11.793 -2.536 -3.494 1.00 96.25 84 ASP A C 1
ATOM 658 O O . ASP A 1 84 ? 11.749 -3.570 -2.827 1.00 96.25 84 ASP A O 1
ATOM 662 N N . MET A 1 85 ? 12.762 -2.376 -4.388 1.00 97.75 85 MET A N 1
ATOM 663 C CA . MET A 1 85 ? 13.707 -3.440 -4.749 1.00 97.75 85 MET A CA 1
ATOM 664 C C . MET A 1 85 ? 14.968 -3.505 -3.864 1.00 97.75 85 MET A C 1
ATOM 666 O O . MET A 1 85 ? 15.797 -4.398 -4.053 1.00 97.75 85 MET A O 1
ATOM 670 N N . LYS A 1 86 ? 15.140 -2.614 -2.879 1.00 96.88 86 LYS A N 1
ATOM 671 C CA . LYS A 1 86 ? 16.370 -2.469 -2.069 1.00 96.88 86 LYS A CA 1
ATOM 672 C C . LYS A 1 86 ? 16.778 -3.735 -1.328 1.00 96.88 86 LYS A C 1
ATOM 674 O O . LYS A 1 86 ? 17.957 -4.049 -1.230 1.00 96.88 86 LYS A O 1
ATOM 679 N N . HIS A 1 87 ? 15.810 -4.433 -0.747 1.00 96.50 87 HIS A N 1
ATOM 680 C CA . HIS A 1 87 ? 16.056 -5.606 0.099 1.00 96.50 87 HIS A CA 1
ATOM 681 C C . HIS A 1 87 ? 15.724 -6.923 -0.611 1.00 96.50 87 HIS A C 1
ATOM 683 O O . HIS A 1 87 ? 15.573 -7.958 0.035 1.00 96.50 87 HIS A O 1
ATOM 689 N N . ARG A 1 88 ? 15.593 -6.884 -1.939 1.00 97.19 88 ARG A N 1
ATOM 690 C CA . ARG A 1 88 ? 15.247 -8.034 -2.774 1.00 97.19 88 ARG A CA 1
ATOM 691 C C . ARG A 1 88 ? 16.427 -8.395 -3.667 1.00 97.19 88 ARG A C 1
ATOM 693 O O . ARG A 1 88 ? 17.161 -7.523 -4.123 1.00 97.19 88 ARG A O 1
ATOM 700 N N . SER A 1 89 ? 16.609 -9.689 -3.913 1.00 98.38 89 SER A N 1
ATOM 701 C CA . SER A 1 89 ? 17.574 -10.158 -4.909 1.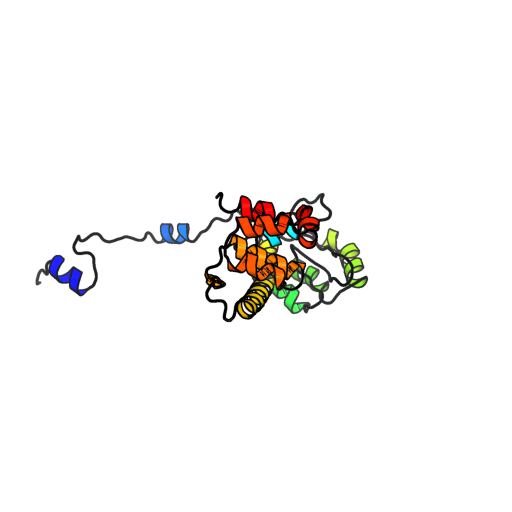00 98.38 89 SER A CA 1
ATOM 702 C C . SER A 1 89 ? 17.022 -9.953 -6.322 1.00 98.38 89 SER A C 1
ATOM 704 O O . SER A 1 89 ? 15.806 -9.919 -6.511 1.00 98.38 89 SER A O 1
ATOM 706 N N . SER A 1 90 ? 17.896 -9.879 -7.328 1.00 98.44 90 SER A N 1
ATOM 707 C CA . SER A 1 90 ? 17.462 -9.788 -8.729 1.00 98.44 90 SER A CA 1
ATOM 708 C C . SER A 1 90 ? 16.582 -10.980 -9.138 1.00 98.44 90 SER A C 1
ATOM 710 O O . SER A 1 90 ? 15.560 -10.798 -9.792 1.00 98.44 90 SER A O 1
ATOM 712 N N . ALA A 1 91 ? 16.899 -12.190 -8.659 1.00 98.50 91 ALA A N 1
ATOM 713 C CA . ALA A 1 91 ? 16.083 -13.383 -8.889 1.00 98.50 91 ALA A CA 1
ATOM 714 C C . ALA A 1 91 ? 14.683 -13.273 -8.257 1.00 98.50 91 ALA A C 1
ATOM 716 O O . ALA A 1 91 ? 13.696 -13.658 -8.880 1.00 98.50 91 ALA A O 1
ATOM 717 N N . THR A 1 92 ? 14.586 -12.706 -7.048 1.00 98.44 92 THR A N 1
ATOM 718 C CA . THR A 1 92 ? 13.300 -12.438 -6.384 1.00 98.44 92 THR A CA 1
ATOM 719 C C . THR A 1 92 ? 12.487 -11.420 -7.174 1.00 98.44 92 THR A C 1
ATOM 721 O O . THR A 1 92 ? 11.337 -11.692 -7.493 1.00 98.44 92 THR A O 1
ATOM 724 N N . VAL A 1 93 ? 13.094 -10.289 -7.554 1.00 98.69 93 VAL A N 1
ATOM 725 C CA . VAL A 1 93 ? 12.399 -9.255 -8.337 1.00 98.69 93 VAL A CA 1
ATOM 726 C C . VAL A 1 93 ? 11.901 -9.815 -9.662 1.00 98.69 93 VAL A C 1
ATOM 728 O O . VAL A 1 93 ? 10.751 -9.599 -10.026 1.00 98.69 93 VAL A O 1
ATOM 731 N N . TYR A 1 94 ? 12.733 -10.582 -10.363 1.00 98.75 94 TYR A N 1
ATOM 732 C CA . TYR A 1 94 ? 12.327 -11.244 -11.595 1.00 98.75 94 TYR A CA 1
ATOM 733 C C . TYR A 1 94 ? 11.123 -12.171 -11.373 1.00 98.75 94 TYR A C 1
ATOM 735 O O . TYR A 1 94 ? 10.120 -12.043 -12.069 1.00 98.75 94 TYR A O 1
ATOM 743 N N . SER A 1 95 ? 11.193 -13.064 -10.381 1.00 98.56 95 SER A N 1
ATOM 744 C CA . SER A 1 95 ? 10.118 -14.017 -10.081 1.00 98.56 95 SER A CA 1
ATOM 745 C C . SER A 1 95 ? 8.804 -13.326 -9.708 1.00 98.56 95 SER A C 1
ATOM 747 O O . SER A 1 95 ? 7.752 -13.721 -10.208 1.00 98.56 95 SER A O 1
ATOM 749 N N . ASP A 1 96 ? 8.856 -12.292 -8.866 1.00 98.38 96 ASP A N 1
ATOM 750 C CA . ASP A 1 96 ? 7.674 -11.528 -8.451 1.00 98.38 96 ASP A CA 1
ATOM 751 C C . ASP A 1 96 ? 7.019 -10.836 -9.658 1.00 98.38 96 ASP A C 1
ATOM 753 O O . ASP A 1 96 ? 5.798 -10.856 -9.808 1.00 98.38 96 ASP A O 1
ATOM 757 N N . LEU A 1 97 ? 7.825 -10.264 -10.561 1.00 98.50 97 LEU A N 1
ATOM 758 C CA . LEU A 1 97 ? 7.330 -9.601 -11.770 1.00 98.50 97 LEU A CA 1
ATOM 759 C C . LEU A 1 97 ? 6.707 -10.592 -12.759 1.00 98.50 97 LEU A C 1
ATOM 761 O O . LEU A 1 97 ? 5.644 -10.304 -13.311 1.00 98.50 97 LEU A O 1
ATOM 765 N N . ILE A 1 98 ? 7.314 -11.766 -12.950 1.00 98.50 98 ILE A N 1
ATOM 766 C CA . ILE A 1 98 ? 6.724 -12.841 -13.762 1.00 98.50 98 ILE A CA 1
ATOM 767 C C . ILE A 1 98 ? 5.384 -13.290 -13.170 1.00 98.50 98 ILE A C 1
ATOM 769 O O . ILE A 1 98 ? 4.400 -13.393 -13.901 1.00 98.50 98 ILE A O 1
ATOM 773 N N . ALA A 1 99 ? 5.316 -13.507 -11.853 1.00 97.06 99 ALA A N 1
ATOM 774 C CA . ALA A 1 99 ? 4.077 -13.887 -11.170 1.00 97.06 99 ALA A CA 1
ATOM 775 C C . ALA A 1 99 ? 2.987 -12.807 -11.303 1.00 97.06 99 ALA A C 1
ATOM 777 O O . ALA A 1 99 ? 1.809 -13.120 -11.488 1.00 97.06 99 ALA A O 1
ATOM 778 N N . ALA A 1 100 ? 3.386 -11.533 -11.308 1.00 96.62 100 ALA A N 1
ATOM 779 C CA . ALA A 1 100 ? 2.502 -10.403 -11.573 1.00 96.62 100 ALA A CA 1
ATOM 780 C C . ALA A 1 100 ? 2.071 -10.281 -13.053 1.00 96.62 100 ALA A C 1
ATOM 782 O O . ALA A 1 100 ? 1.208 -9.464 -13.373 1.00 96.62 100 ALA A O 1
ATOM 783 N N . GLY A 1 101 ? 2.615 -11.095 -13.962 1.00 96.62 101 GLY A N 1
ATOM 784 C CA . GLY A 1 101 ? 2.271 -11.094 -15.388 1.00 96.62 101 GLY A CA 1
ATOM 785 C C . GLY A 1 101 ? 3.056 -10.085 -16.229 1.00 96.62 101 GLY A C 1
ATOM 786 O O . GLY A 1 101 ? 2.607 -9.704 -17.309 1.00 96.62 101 GLY A O 1
ATOM 787 N N . VAL A 1 102 ? 4.211 -9.622 -15.748 1.00 97.94 102 VAL A N 1
ATOM 788 C CA . VAL A 1 102 ? 5.138 -8.799 -16.536 1.00 97.94 102 VAL A CA 1
ATOM 789 C C . VAL A 1 102 ? 5.879 -9.687 -17.538 1.00 97.94 102 VAL A C 1
ATOM 791 O O . VAL A 1 102 ? 6.315 -10.785 -17.198 1.00 97.94 102 VAL A O 1
ATOM 794 N N . ASP A 1 103 ? 6.043 -9.202 -18.773 1.00 97.81 103 ASP A N 1
ATOM 795 C CA . ASP A 1 103 ? 6.829 -9.885 -19.808 1.00 97.81 103 ASP A CA 1
ATOM 796 C C . ASP A 1 103 ? 8.252 -10.208 -19.324 1.00 97.81 103 ASP A C 1
ATOM 798 O O . ASP A 1 103 ? 8.882 -9.395 -18.646 1.00 97.81 103 ASP A O 1
ATOM 802 N N . ALA A 1 104 ? 8.789 -11.364 -19.717 1.00 98.00 104 ALA A N 1
ATOM 803 C CA . ALA A 1 104 ? 10.081 -11.843 -19.237 1.00 98.00 104 ALA A CA 1
ATOM 804 C C . ALA A 1 104 ? 11.242 -10.889 -19.546 1.00 98.00 104 ALA A C 1
ATOM 806 O O . ALA A 1 104 ? 12.104 -10.682 -18.690 1.00 98.00 104 ALA A O 1
ATOM 807 N N . GLY A 1 105 ? 11.254 -10.263 -20.725 1.00 98.12 105 GLY A N 1
ATOM 808 C CA . GLY A 1 105 ? 12.284 -9.291 -21.078 1.00 98.12 105 GLY A CA 1
ATOM 809 C C . GLY A 1 105 ? 12.162 -8.006 -20.260 1.00 98.12 105 GLY A C 1
ATOM 810 O O . GLY A 1 105 ? 13.171 -7.426 -19.856 1.00 98.12 105 GLY A O 1
ATOM 811 N N . ALA A 1 106 ? 10.938 -7.551 -19.985 1.00 98.00 106 ALA A N 1
ATOM 812 C CA . ALA A 1 106 ? 10.707 -6.414 -19.094 1.00 98.00 106 ALA A CA 1
ATOM 813 C C . ALA A 1 106 ? 11.085 -6.741 -17.639 1.00 98.00 106 ALA A C 1
ATOM 815 O O . ALA A 1 106 ? 11.784 -5.953 -17.004 1.00 98.00 106 ALA A O 1
ATOM 816 N N . ALA A 1 107 ? 10.702 -7.917 -17.138 1.00 98.50 107 ALA A N 1
ATOM 817 C CA . ALA A 1 107 ? 11.046 -8.396 -15.803 1.00 98.50 107 ALA A CA 1
ATOM 818 C C . ALA A 1 107 ? 12.566 -8.485 -15.601 1.00 98.50 107 ALA A C 1
ATOM 820 O O . ALA A 1 107 ? 13.070 -8.047 -14.569 1.00 98.50 107 ALA A O 1
ATOM 821 N N . GLU A 1 108 ? 13.309 -8.974 -16.601 1.00 98.50 108 GLU A N 1
ATOM 822 C CA . GLU A 1 108 ? 14.777 -9.021 -16.570 1.00 98.50 108 GLU A CA 1
ATOM 823 C C . GLU A 1 108 ? 15.404 -7.622 -16.522 1.00 98.50 108 GLU A C 1
ATOM 825 O O . GLU A 1 108 ? 16.388 -7.394 -15.821 1.00 98.50 108 GLU A O 1
ATOM 830 N N . ARG A 1 109 ? 14.844 -6.651 -17.252 1.00 98.44 109 ARG A N 1
ATOM 831 C CA . ARG A 1 109 ? 15.329 -5.265 -17.200 1.00 98.44 109 ARG A CA 1
ATOM 832 C C . ARG A 1 109 ? 15.063 -4.639 -15.834 1.00 98.44 109 ARG A C 1
ATOM 834 O O . ARG A 1 109 ? 15.988 -4.104 -15.225 1.00 98.44 109 ARG A O 1
ATOM 841 N N . PHE A 1 110 ? 13.831 -4.732 -15.333 1.00 98.44 110 PHE A N 1
ATOM 842 C CA . PHE A 1 110 ? 13.454 -4.170 -14.033 1.00 98.44 110 PHE A CA 1
ATOM 843 C C . PHE A 1 110 ? 14.239 -4.800 -12.875 1.00 98.44 110 PHE A C 1
ATOM 845 O O . PHE A 1 110 ? 14.664 -4.082 -11.971 1.00 98.44 110 PHE A O 1
ATOM 852 N N . SER A 1 111 ? 14.516 -6.108 -12.917 1.00 98.50 111 SER A N 1
ATOM 853 C CA . SER A 1 111 ? 15.241 -6.811 -11.851 1.00 98.50 111 SER A CA 1
ATOM 854 C C . SER A 1 111 ? 16.699 -6.382 -11.677 1.00 98.50 111 SER A C 1
ATOM 856 O O . SER A 1 111 ? 17.311 -6.704 -10.655 1.00 98.50 111 SER A O 1
ATOM 858 N N . ARG A 1 112 ? 17.265 -5.617 -12.618 1.00 98.50 112 ARG A N 1
ATOM 859 C CA . ARG A 1 112 ? 18.600 -5.006 -12.490 1.00 98.50 112 ARG A CA 1
ATOM 860 C C . ARG A 1 112 ? 18.639 -3.874 -11.459 1.00 98.50 112 ARG A C 1
ATOM 862 O O . ARG A 1 112 ? 19.716 -3.543 -10.980 1.00 98.50 112 ARG A O 1
ATOM 869 N N . GLY A 1 113 ? 17.482 -3.319 -11.085 1.00 97.75 113 GLY A N 1
ATOM 870 C CA . GLY A 1 113 ? 17.366 -2.333 -10.006 1.00 97.75 113 GLY A CA 1
ATOM 871 C C . GLY A 1 113 ? 17.451 -2.932 -8.595 1.00 97.75 113 GLY A C 1
ATOM 872 O O . GLY A 1 113 ? 17.488 -2.191 -7.612 1.00 97.75 113 GLY A O 1
ATOM 873 N N . ALA A 1 114 ? 17.473 -4.264 -8.476 1.00 98.38 114 ALA A N 1
ATOM 874 C CA . ALA A 1 114 ? 17.514 -4.972 -7.203 1.00 98.38 114 ALA A CA 1
ATOM 875 C C . ALA A 1 114 ? 18.754 -4.627 -6.368 1.00 98.38 114 ALA A C 1
ATOM 877 O O . ALA A 1 114 ? 19.869 -4.545 -6.882 1.00 98.38 114 ALA A O 1
ATOM 878 N N . GLY A 1 115 ? 18.564 -4.431 -5.063 1.00 98.06 115 GLY A N 1
ATOM 879 C CA . GLY A 1 115 ? 19.646 -4.093 -4.135 1.00 98.06 115 GLY A CA 1
ATOM 880 C C . GLY A 1 115 ? 20.125 -2.638 -4.192 1.00 98.06 115 GLY A C 1
ATOM 881 O O . GLY A 1 115 ? 20.840 -2.198 -3.289 1.00 98.06 115 GLY A O 1
ATOM 882 N N . LEU A 1 116 ? 19.738 -1.866 -5.213 1.00 97.88 116 LEU A N 1
ATOM 883 C CA . LEU A 1 116 ? 20.128 -0.462 -5.326 1.00 97.88 116 LEU A CA 1
ATOM 884 C C . LEU A 1 116 ? 19.369 0.394 -4.309 1.00 97.88 116 LEU A C 1
ATOM 886 O O . LEU A 1 116 ? 18.202 0.151 -4.005 1.00 97.88 116 LEU A O 1
ATOM 890 N N . SER A 1 117 ? 20.034 1.428 -3.794 1.00 96.88 117 SER A N 1
ATOM 891 C CA . SER A 1 117 ? 19.461 2.385 -2.842 1.00 96.88 117 SER A CA 1
ATOM 892 C C . SER A 1 117 ? 20.129 3.753 -2.958 1.00 96.88 117 SER A C 1
ATOM 894 O O . SER A 1 117 ? 21.150 3.887 -3.640 1.00 96.88 117 SER A O 1
ATOM 896 N N . ASN A 1 118 ? 19.573 4.768 -2.291 1.00 94.81 118 ASN A N 1
ATOM 897 C CA . ASN A 1 118 ? 20.127 6.126 -2.256 1.00 94.81 118 ASN A CA 1
ATOM 898 C C . ASN A 1 118 ? 20.394 6.670 -3.681 1.00 94.81 118 ASN A C 1
ATOM 900 O O . ASN A 1 118 ? 19.581 6.496 -4.590 1.00 94.81 118 ASN A O 1
ATOM 904 N N . SER A 1 119 ? 21.554 7.297 -3.901 1.00 95.62 119 SER A N 1
ATOM 905 C CA . SER A 1 119 ? 21.962 7.839 -5.201 1.00 95.62 119 SER A CA 1
ATOM 906 C C . SER A 1 119 ? 22.053 6.785 -6.307 1.00 95.62 119 SER A C 1
ATOM 908 O O . SER A 1 119 ? 21.731 7.096 -7.447 1.00 95.62 119 SER A O 1
ATOM 910 N N . ALA A 1 120 ? 22.423 5.537 -5.995 1.00 97.06 120 ALA A N 1
ATOM 911 C CA . ALA A 1 120 ? 22.492 4.472 -6.996 1.00 97.06 120 ALA A CA 1
ATOM 912 C C . ALA A 1 120 ? 21.100 4.106 -7.536 1.00 97.06 120 ALA A C 1
ATOM 914 O O . ALA A 1 120 ? 20.938 3.924 -8.740 1.00 97.06 120 ALA A O 1
ATOM 915 N N . ALA A 1 121 ? 20.086 4.060 -6.664 1.00 97.56 121 ALA A N 1
ATOM 916 C CA . ALA A 1 121 ? 18.702 3.855 -7.090 1.00 97.56 121 ALA A CA 1
ATOM 917 C C . ALA A 1 121 ? 18.178 5.046 -7.903 1.00 97.56 121 ALA A C 1
ATOM 919 O O . ALA A 1 121 ? 17.568 4.848 -8.951 1.00 97.56 121 ALA A O 1
ATOM 920 N N . SER A 1 122 ? 18.463 6.271 -7.453 1.00 96.81 122 SER A N 1
ATOM 921 C CA . SER A 1 122 ? 18.084 7.490 -8.175 1.00 96.81 122 SER A CA 1
ATOM 922 C C . SER A 1 122 ? 18.667 7.522 -9.595 1.00 96.81 122 SER A C 1
ATOM 924 O O . SER A 1 122 ? 17.921 7.670 -10.564 1.00 96.81 122 SER A O 1
ATOM 926 N N . ASN A 1 123 ? 19.977 7.290 -9.737 1.00 97.75 123 ASN A N 1
ATOM 927 C CA . ASN A 1 123 ? 20.654 7.276 -11.036 1.00 97.75 123 ASN A CA 1
ATOM 928 C C . ASN A 1 123 ? 20.082 6.191 -11.953 1.00 97.75 123 ASN A C 1
ATOM 930 O O . ASN A 1 123 ? 19.733 6.474 -13.096 1.00 97.75 123 ASN A O 1
ATOM 934 N N . PHE A 1 124 ? 19.889 4.976 -11.430 1.00 98.12 124 PHE A N 1
ATOM 935 C CA . PHE A 1 124 ? 19.300 3.880 -12.196 1.00 98.12 124 PHE A CA 1
ATOM 936 C C . PHE A 1 124 ? 17.905 4.234 -12.729 1.00 98.12 124 PHE A C 1
ATOM 938 O O . PHE A 1 124 ? 17.599 3.965 -13.890 1.00 98.12 124 PHE A O 1
ATOM 945 N N . VAL A 1 125 ? 17.058 4.865 -11.912 1.00 97.19 125 VAL A N 1
ATOM 946 C CA . VAL A 1 125 ? 15.728 5.318 -12.340 1.00 97.19 125 VAL A CA 1
ATOM 947 C C . VAL A 1 125 ? 15.835 6.382 -13.431 1.00 97.19 125 VAL A C 1
ATOM 949 O O . VAL A 1 125 ? 15.154 6.262 -14.446 1.00 97.19 125 VAL A O 1
ATOM 952 N N . ILE A 1 126 ? 16.685 7.398 -13.256 1.00 96.44 126 ILE A N 1
ATOM 953 C CA . ILE A 1 126 ? 16.878 8.472 -14.246 1.00 96.44 126 ILE A CA 1
ATOM 954 C C . ILE A 1 126 ? 17.304 7.897 -15.601 1.00 96.44 126 ILE A C 1
ATOM 956 O O . ILE A 1 126 ? 16.761 8.288 -16.631 1.00 96.44 126 ILE A O 1
ATOM 960 N N . GLU A 1 127 ? 18.235 6.947 -15.592 1.00 97.81 127 GLU A N 1
ATOM 961 C CA . GLU A 1 127 ? 18.802 6.351 -16.803 1.00 97.81 127 GLU A CA 1
ATOM 962 C C . GLU A 1 127 ? 17.831 5.402 -17.519 1.00 97.81 127 GLU A C 1
ATOM 964 O O . GLU A 1 127 ? 17.838 5.328 -18.747 1.00 97.81 127 GLU A O 1
ATOM 969 N N . ASN A 1 128 ? 16.989 4.673 -16.777 1.00 97.94 128 ASN A N 1
ATOM 970 C CA . ASN A 1 128 ? 16.259 3.527 -17.329 1.00 97.94 128 ASN A CA 1
ATOM 971 C C . ASN A 1 128 ? 14.736 3.709 -17.407 1.00 97.94 128 ASN A C 1
ATOM 973 O O . ASN A 1 128 ? 14.092 3.002 -18.185 1.00 97.94 128 ASN A O 1
ATOM 977 N N . ARG A 1 129 ? 14.129 4.629 -16.638 1.00 94.62 129 ARG A N 1
ATOM 978 C CA . ARG A 1 129 ? 12.658 4.696 -16.492 1.00 94.62 129 ARG A CA 1
ATOM 979 C C . ARG A 1 129 ? 11.911 4.873 -17.816 1.00 94.62 129 ARG A C 1
ATOM 981 O O . ARG A 1 129 ? 10.886 4.232 -18.014 1.00 94.62 129 ARG A O 1
ATOM 988 N N . GLU A 1 130 ? 12.419 5.720 -18.713 1.00 94.25 130 GLU A N 1
ATOM 989 C CA . GLU A 1 130 ? 11.750 6.022 -19.985 1.00 94.25 130 GLU A CA 1
ATOM 990 C C . GLU A 1 130 ? 11.902 4.848 -20.959 1.00 94.25 130 GLU A C 1
ATOM 992 O O . GLU A 1 130 ? 10.942 4.437 -21.604 1.00 94.25 130 GLU A O 1
ATOM 997 N N . ALA A 1 131 ? 13.097 4.252 -21.013 1.00 96.94 131 ALA A N 1
ATOM 998 C CA . ALA A 1 131 ? 13.396 3.137 -21.906 1.00 96.94 131 ALA A CA 1
ATOM 999 C C . ALA A 1 131 ? 12.687 1.836 -21.498 1.00 96.94 131 ALA A C 1
ATOM 1001 O O . ALA A 1 131 ? 12.351 1.018 -22.353 1.00 96.94 131 ALA A O 1
ATOM 1002 N N . PHE A 1 132 ? 12.484 1.607 -20.197 1.00 96.81 132 PHE A N 1
ATOM 1003 C CA . PHE A 1 132 ? 11.883 0.362 -19.711 1.00 96.81 132 PHE A CA 1
ATOM 1004 C C . PHE A 1 132 ? 10.353 0.382 -19.773 1.00 96.81 132 PHE A C 1
ATOM 1006 O O . PHE A 1 132 ? 9.743 -0.687 -19.832 1.00 96.81 132 PHE A O 1
ATOM 1013 N N . GLY A 1 133 ? 9.749 1.572 -19.822 1.00 95.31 133 GLY A N 1
ATOM 1014 C CA . GLY A 1 133 ? 8.310 1.752 -19.951 1.00 95.31 133 GLY A CA 1
ATOM 1015 C C . GLY A 1 133 ? 7.534 1.369 -18.690 1.00 95.31 133 GLY A C 1
ATOM 1016 O O . GLY A 1 133 ? 8.047 1.415 -17.570 1.00 95.31 133 GLY A O 1
ATOM 1017 N N . ASN A 1 134 ? 6.267 1.007 -18.894 1.00 96.50 134 ASN A N 1
ATOM 1018 C CA . ASN A 1 134 ? 5.297 0.823 -17.820 1.00 96.50 134 ASN A CA 1
ATOM 1019 C C . ASN A 1 134 ? 4.900 -0.646 -17.666 1.00 96.50 134 ASN A C 1
ATOM 1021 O O . ASN A 1 134 ? 4.725 -1.351 -18.661 1.00 96.50 134 ASN A O 1
ATOM 1025 N N . ILE A 1 135 ? 4.632 -1.076 -16.435 1.00 96.94 135 ILE A N 1
ATOM 1026 C CA . ILE A 1 135 ? 3.879 -2.310 -16.188 1.00 96.94 135 ILE A CA 1
ATOM 1027 C C . ILE A 1 135 ? 2.381 -2.107 -16.460 1.00 96.94 135 ILE A C 1
ATOM 1029 O O . ILE A 1 135 ? 1.896 -0.981 -16.628 1.00 96.94 135 ILE A O 1
ATOM 1033 N N . THR A 1 136 ? 1.625 -3.202 -16.531 1.00 96.06 136 THR A N 1
ATOM 1034 C CA . THR A 1 136 ? 0.162 -3.160 -16.656 1.00 96.06 136 THR A CA 1
ATOM 1035 C C . THR A 1 136 ? -0.492 -2.798 -15.316 1.00 96.06 136 THR A C 1
ATOM 1037 O O . THR A 1 136 ? 0.118 -2.932 -14.254 1.00 96.06 136 THR A O 1
ATOM 1040 N N . ILE A 1 137 ? -1.750 -2.345 -15.354 1.00 94.62 137 ILE A N 1
ATOM 1041 C CA . ILE A 1 137 ? -2.551 -2.104 -14.138 1.00 94.62 137 ILE A CA 1
ATOM 1042 C C . ILE A 1 137 ? -2.689 -3.398 -13.322 1.00 94.62 137 ILE A C 1
ATOM 1044 O O . ILE A 1 137 ? -2.546 -3.381 -12.103 1.00 94.62 137 ILE A O 1
ATOM 1048 N N . GLU A 1 138 ? -2.899 -4.528 -14.002 1.00 93.81 138 GLU A N 1
ATOM 1049 C CA . GLU A 1 138 ? -2.988 -5.841 -13.363 1.00 93.81 138 GLU A CA 1
ATOM 1050 C C . GLU A 1 138 ? -1.690 -6.224 -12.644 1.00 93.81 138 GLU A C 1
ATOM 1052 O O . GLU A 1 138 ? -1.745 -6.647 -11.492 1.00 93.81 138 GLU A O 1
ATOM 1057 N N . ALA A 1 139 ? -0.529 -6.027 -13.279 1.00 96.31 139 ALA A N 1
ATOM 1058 C CA . ALA A 1 139 ? 0.755 -6.334 -12.659 1.00 96.31 139 ALA A CA 1
ATOM 1059 C C . ALA A 1 139 ? 1.013 -5.467 -11.422 1.00 96.31 139 ALA A C 1
ATOM 1061 O O . ALA A 1 139 ? 1.438 -5.977 -10.390 1.00 96.31 139 ALA A O 1
ATOM 1062 N N . GLN A 1 140 ? 0.699 -4.170 -11.485 1.00 96.44 140 GLN A N 1
ATOM 1063 C CA . GLN A 1 140 ? 0.801 -3.284 -10.323 1.00 96.44 140 GLN A CA 1
ATOM 1064 C C . GLN A 1 140 ? -0.071 -3.765 -9.163 1.00 96.44 140 GLN A C 1
ATOM 1066 O O . GLN A 1 140 ? 0.375 -3.759 -8.017 1.00 96.44 140 GLN A O 1
ATOM 1071 N N . ARG A 1 141 ? -1.306 -4.176 -9.463 1.00 95.19 141 ARG A N 1
ATOM 1072 C CA . ARG A 1 141 ? -2.224 -4.713 -8.465 1.00 95.19 141 ARG A CA 1
ATOM 1073 C C . ARG A 1 141 ? -1.681 -6.000 -7.845 1.00 95.19 141 ARG A C 1
ATOM 1075 O O . ARG A 1 141 ? -1.607 -6.059 -6.628 1.00 95.19 141 ARG A O 1
ATOM 1082 N N . LYS A 1 142 ? -1.236 -6.975 -8.643 1.00 95.25 142 LYS A N 1
ATOM 1083 C CA . LYS A 1 142 ? -0.677 -8.239 -8.127 1.00 95.25 142 LYS A CA 1
ATOM 1084 C C . LYS A 1 142 ? 0.569 -8.021 -7.273 1.00 95.25 142 LYS A C 1
ATOM 1086 O O . LYS A 1 142 ? 0.683 -8.592 -6.196 1.00 95.25 142 LYS A O 1
ATOM 1091 N N . LEU A 1 143 ? 1.477 -7.133 -7.691 1.00 96.94 143 LEU A N 1
ATOM 1092 C CA . LEU A 1 143 ? 2.632 -6.760 -6.864 1.00 96.94 143 LEU A CA 1
ATOM 1093 C C . LEU A 1 143 ? 2.194 -6.214 -5.498 1.00 96.94 143 LEU A C 1
ATOM 1095 O O . LEU A 1 143 ? 2.809 -6.533 -4.482 1.00 96.94 143 LEU A O 1
ATOM 1099 N N . PHE A 1 144 ? 1.126 -5.418 -5.457 1.00 96.75 144 PHE A N 1
ATOM 1100 C CA . PHE A 1 144 ? 0.575 -4.916 -4.206 1.00 96.75 144 PHE A CA 1
ATOM 1101 C C . PHE A 1 144 ? -0.122 -6.008 -3.386 1.00 96.75 144 PHE A C 1
ATOM 1103 O O . PHE A 1 144 ? 0.292 -6.266 -2.257 1.00 96.75 144 PHE A O 1
ATOM 1110 N N . GLU A 1 145 ? -1.144 -6.653 -3.945 1.00 94.75 145 GLU A N 1
ATOM 1111 C CA . GLU A 1 145 ? -2.021 -7.612 -3.261 1.00 94.75 145 GLU A CA 1
ATOM 1112 C C . GLU A 1 145 ? -1.278 -8.864 -2.795 1.00 94.75 145 GLU A C 1
ATOM 1114 O O . GLU A 1 145 ? -1.486 -9.315 -1.668 1.00 94.75 145 GLU A O 1
ATOM 1119 N N . ASP A 1 146 ? -0.403 -9.407 -3.642 1.00 94.69 146 ASP A N 1
ATOM 1120 C CA . ASP A 1 146 ? 0.178 -10.732 -3.425 1.00 94.69 146 ASP A CA 1
ATOM 1121 C C . ASP A 1 146 ? 1.547 -10.656 -2.749 1.00 94.69 146 ASP A C 1
ATOM 1123 O O . ASP A 1 146 ? 1.940 -11.583 -2.039 1.00 94.69 146 ASP A O 1
ATOM 1127 N N . ILE A 1 147 ? 2.283 -9.554 -2.942 1.00 94.69 147 ILE A N 1
ATOM 1128 C CA . ILE A 1 147 ? 3.676 -9.453 -2.485 1.00 94.69 147 ILE A CA 1
ATOM 1129 C C . ILE A 1 147 ? 3.851 -8.449 -1.345 1.00 94.69 147 ILE A C 1
ATOM 1131 O O . ILE A 1 147 ? 4.569 -8.725 -0.381 1.00 94.69 147 ILE A O 1
ATOM 1135 N N . ILE A 1 148 ? 3.234 -7.270 -1.432 1.00 94.94 148 ILE A N 1
ATOM 1136 C CA . ILE A 1 148 ? 3.470 -6.182 -0.470 1.00 94.94 148 ILE A CA 1
ATOM 1137 C C . ILE A 1 148 ? 2.496 -6.276 0.700 1.00 94.94 148 ILE A C 1
ATOM 1139 O O . ILE A 1 148 ? 2.917 -6.395 1.854 1.00 94.94 148 ILE A O 1
ATOM 1143 N N . TYR A 1 149 ? 1.200 -6.233 0.407 1.00 96.12 149 TYR A N 1
ATOM 1144 C CA . TYR A 1 149 ? 0.132 -6.111 1.392 1.00 96.12 149 TYR A CA 1
ATOM 1145 C C . TYR A 1 149 ? 0.137 -7.212 2.468 1.00 96.12 149 TYR A C 1
ATOM 1147 O O . TYR A 1 149 ? 0.042 -6.864 3.650 1.00 96.12 149 TYR A O 1
ATOM 1155 N N . PRO A 1 150 ? 0.351 -8.509 2.147 1.00 96.44 150 PRO A N 1
ATOM 1156 C CA . PRO A 1 150 ? 0.255 -9.584 3.138 1.00 96.44 150 PRO A CA 1
ATOM 1157 C C . PRO A 1 150 ? 1.248 -9.436 4.295 1.00 96.44 150 PRO A C 1
ATOM 1159 O O . PRO A 1 150 ? 0.946 -9.790 5.437 1.00 96.44 150 PRO A O 1
ATOM 1162 N N . ARG A 1 151 ? 2.432 -8.867 4.031 1.00 95.69 151 ARG A N 1
ATOM 1163 C CA . ARG A 1 151 ? 3.435 -8.595 5.069 1.00 95.69 151 ARG A CA 1
ATOM 1164 C C . ARG A 1 151 ? 2.930 -7.559 6.074 1.00 95.69 151 ARG A C 1
ATOM 1166 O O . ARG A 1 151 ? 3.123 -7.739 7.277 1.00 95.69 151 ARG A O 1
ATOM 1173 N N . TYR A 1 152 ? 2.314 -6.482 5.594 1.00 97.31 152 TYR A N 1
ATOM 1174 C CA . TYR A 1 152 ? 1.799 -5.415 6.453 1.00 97.31 152 TYR A CA 1
ATOM 1175 C C . TYR A 1 152 ? 0.533 -5.846 7.186 1.00 97.31 152 TYR A C 1
ATOM 1177 O O . TYR A 1 152 ? 0.400 -5.552 8.372 1.00 97.31 152 TYR A O 1
ATOM 1185 N N . GLU A 1 153 ? -0.344 -6.609 6.534 1.00 97.75 153 GLU A N 1
ATOM 1186 C CA . GLU A 1 153 ? -1.519 -7.203 7.175 1.00 97.75 153 GLU A CA 1
ATOM 1187 C C . GLU A 1 153 ? -1.119 -8.131 8.325 1.00 97.75 153 GLU A C 1
ATOM 1189 O O . GLU A 1 153 ? -1.648 -8.021 9.434 1.00 97.75 153 GLU A O 1
ATOM 1194 N N . LEU A 1 154 ? -0.130 -9.004 8.104 1.00 98.06 154 LEU A N 1
ATOM 1195 C CA . LEU A 1 154 ? 0.374 -9.893 9.146 1.00 98.06 154 LEU A CA 1
ATOM 1196 C C . LEU A 1 154 ? 0.959 -9.110 10.329 1.00 98.06 154 LEU A C 1
ATOM 1198 O O . LEU A 1 154 ? 0.638 -9.422 11.477 1.00 98.06 154 LEU A O 1
ATOM 1202 N N . ALA A 1 155 ? 1.784 -8.097 10.059 1.00 98.12 155 ALA A N 1
ATOM 1203 C CA . ALA A 1 155 ? 2.387 -7.262 11.096 1.00 98.12 155 ALA A CA 1
ATOM 1204 C C . ALA A 1 155 ? 1.328 -6.483 11.895 1.00 98.12 155 ALA A C 1
ATOM 1206 O O . ALA A 1 155 ? 1.364 -6.480 13.128 1.00 98.12 155 ALA A O 1
ATOM 1207 N N . ALA A 1 156 ? 0.348 -5.887 11.210 1.00 98.31 156 ALA A N 1
ATOM 1208 C CA . ALA A 1 156 ? -0.770 -5.177 11.824 1.00 98.31 156 ALA A CA 1
ATOM 1209 C C . ALA A 1 156 ? -1.585 -6.110 12.727 1.00 98.31 156 ALA A C 1
ATOM 1211 O O . ALA A 1 156 ? -1.829 -5.792 13.893 1.00 98.31 156 ALA A O 1
ATOM 1212 N N . ARG A 1 157 ? -1.927 -7.305 12.227 1.00 98.44 157 ARG A N 1
ATOM 1213 C CA . ARG A 1 157 ? -2.660 -8.328 12.980 1.00 98.44 157 ARG A CA 1
ATOM 1214 C C . ARG A 1 157 ? -1.911 -8.773 14.228 1.00 98.44 157 ARG A C 1
ATOM 1216 O O . ARG A 1 157 ? -2.515 -8.862 15.297 1.00 98.44 157 ARG A O 1
ATOM 1223 N N . GLN A 1 158 ? -0.615 -9.058 14.110 1.00 98.12 158 GLN A N 1
ATOM 1224 C CA . GLN A 1 158 ? 0.221 -9.463 15.244 1.00 98.12 158 GLN A CA 1
ATOM 1225 C C . GLN A 1 158 ? 0.268 -8.364 16.303 1.00 98.12 158 GLN A C 1
ATOM 1227 O O . GLN A 1 158 ? -0.030 -8.617 17.472 1.00 98.12 158 GLN A O 1
ATOM 1232 N N . ARG A 1 159 ? 0.569 -7.131 15.885 1.00 98.19 159 ARG A N 1
ATOM 1233 C CA . ARG A 1 159 ? 0.619 -5.971 16.776 1.00 98.19 159 ARG A CA 1
ATOM 1234 C C . ARG A 1 159 ? -0.709 -5.741 17.491 1.00 98.19 159 ARG A C 1
ATOM 1236 O O . ARG A 1 159 ? -0.713 -5.516 18.701 1.00 98.19 159 ARG A O 1
ATOM 1243 N N . TYR A 1 160 ? -1.811 -5.798 16.751 1.00 98.25 160 TYR A N 1
ATOM 1244 C CA . TYR A 1 160 ? -3.159 -5.626 17.278 1.00 98.25 160 TYR A CA 1
ATOM 1245 C C . TYR A 1 160 ? -3.510 -6.715 18.295 1.00 98.25 160 TYR A C 1
ATOM 1247 O O . TYR A 1 160 ? -3.908 -6.400 19.413 1.00 98.25 160 TYR A O 1
ATOM 1255 N N . SER A 1 161 ? -3.296 -7.985 17.939 1.00 97.31 161 SER A N 1
ATOM 1256 C CA . SER A 1 161 ? -3.645 -9.137 18.783 1.00 97.31 161 SER A CA 1
ATOM 1257 C C . SER A 1 161 ? -2.892 -9.126 20.113 1.00 97.31 161 SER A C 1
ATOM 1259 O O . SER A 1 161 ? -3.472 -9.439 21.149 1.00 97.31 161 SER A O 1
ATOM 1261 N N . ILE A 1 162 ? -1.620 -8.712 20.102 1.00 96.88 162 ILE A N 1
ATOM 1262 C CA . ILE A 1 162 ? -0.835 -8.505 21.327 1.00 96.88 162 ILE A CA 1
ATOM 1263 C C . ILE A 1 162 ? -1.440 -7.374 22.168 1.00 96.88 162 ILE A C 1
ATOM 1265 O O . ILE A 1 162 ? -1.590 -7.523 23.377 1.00 96.88 162 ILE A O 1
ATOM 1269 N N . ALA A 1 163 ? -1.809 -6.255 21.537 1.00 97.00 163 ALA A N 1
ATOM 1270 C CA . ALA A 1 163 ? -2.293 -5.063 22.232 1.00 97.00 163 ALA A CA 1
ATOM 1271 C C . ALA A 1 163 ? -3.628 -5.268 22.958 1.00 97.00 163 ALA A C 1
ATOM 1273 O O . ALA A 1 163 ? -3.853 -4.669 24.005 1.00 97.00 163 ALA A O 1
ATOM 1274 N N . ILE A 1 164 ? -4.517 -6.083 22.386 1.00 96.50 164 ILE A N 1
ATOM 1275 C CA . ILE A 1 164 ? -5.848 -6.341 22.948 1.00 96.50 164 ILE A CA 1
ATOM 1276 C C . ILE A 1 164 ? -5.890 -7.574 23.858 1.00 96.50 164 ILE A C 1
ATOM 1278 O O . ILE A 1 164 ? -6.960 -7.954 24.331 1.00 96.50 164 ILE A O 1
ATOM 1282 N N . SER A 1 165 ? -4.750 -8.232 24.090 1.00 94.19 165 SER A N 1
ATOM 1283 C CA . SER A 1 165 ? -4.685 -9.439 24.912 1.00 94.19 165 SER A CA 1
ATOM 1284 C C . SER A 1 165 ? -5.189 -9.154 26.330 1.00 94.19 165 SER A C 1
ATOM 1286 O O . SER A 1 165 ? -4.569 -8.407 27.082 1.00 94.19 165 SER A O 1
ATOM 1288 N N . GLY A 1 166 ? -6.312 -9.774 26.704 1.00 89.00 166 GLY A N 1
ATOM 1289 C CA . GLY A 1 166 ? -6.960 -9.581 28.006 1.00 89.00 166 GLY A CA 1
ATOM 1290 C C . GLY A 1 166 ? -8.045 -8.497 28.043 1.00 89.00 166 GLY A C 1
ATOM 1291 O O . GLY A 1 166 ? -8.717 -8.369 29.065 1.00 89.00 166 GLY A O 1
ATOM 1292 N N . ASP A 1 167 ? -8.282 -7.761 26.951 1.00 92.06 167 ASP A N 1
ATOM 1293 C CA . ASP A 1 167 ? -9.433 -6.858 26.831 1.00 92.06 167 ASP A CA 1
ATOM 1294 C C . ASP A 1 167 ? -10.664 -7.634 26.336 1.00 92.06 167 ASP A C 1
ATOM 1296 O O . ASP A 1 167 ? -10.866 -7.836 25.139 1.00 92.06 167 ASP A O 1
ATOM 1300 N N . ALA A 1 168 ? -11.523 -8.054 27.269 1.00 88.56 168 ALA A N 1
ATOM 1301 C CA . ALA A 1 168 ? -12.774 -8.751 26.953 1.00 88.56 168 ALA A CA 1
ATOM 1302 C C . ALA A 1 168 ? -13.768 -7.899 26.133 1.00 88.56 168 ALA A C 1
ATOM 1304 O O . ALA A 1 168 ? -14.720 -8.436 25.567 1.00 88.56 168 ALA A O 1
ATOM 1305 N N . GLY A 1 169 ? -13.571 -6.579 26.075 1.00 92.38 169 GLY A N 1
ATOM 1306 C CA . GLY A 1 169 ? -14.379 -5.645 25.297 1.00 92.38 169 GLY A CA 1
ATOM 1307 C C . GLY A 1 169 ? -13.772 -5.267 23.945 1.00 92.38 169 GLY A C 1
ATOM 1308 O O . GLY A 1 169 ? -14.292 -4.341 23.312 1.00 92.38 169 GLY A O 1
ATOM 1309 N N . ALA A 1 170 ? -12.674 -5.901 23.525 1.00 96.56 170 ALA A N 1
ATOM 1310 C CA . ALA A 1 170 ? -12.065 -5.716 22.212 1.00 96.56 170 ALA A CA 1
ATOM 1311 C C . ALA A 1 170 ? -12.600 -6.736 21.199 1.00 96.56 170 ALA A C 1
ATOM 1313 O O . ALA A 1 170 ? -12.774 -7.918 21.497 1.00 96.56 170 ALA A O 1
ATOM 1314 N N . VAL A 1 171 ? -12.835 -6.288 19.966 1.00 97.62 171 VAL A N 1
ATOM 1315 C CA . VAL A 1 171 ? -13.240 -7.169 18.867 1.00 97.62 171 VAL A CA 1
ATOM 1316 C C . VAL A 1 171 ? -12.007 -7.903 18.314 1.00 97.62 171 VAL A C 1
ATOM 1318 O O . VAL A 1 171 ? -11.024 -7.247 17.973 1.00 97.62 171 VAL A O 1
ATOM 1321 N N . PRO A 1 172 ? -12.014 -9.245 18.192 1.00 96.81 172 PRO A N 1
ATOM 1322 C CA . PRO A 1 172 ? -10.909 -9.982 17.572 1.00 96.81 172 PRO A CA 1
ATOM 1323 C C . PRO A 1 172 ? -10.645 -9.531 16.131 1.00 96.81 172 PRO A C 1
ATOM 1325 O O . PRO A 1 172 ? -11.579 -9.125 15.439 1.00 96.81 172 PRO A O 1
ATOM 1328 N N . TRP A 1 173 ? -9.398 -9.644 15.661 1.00 97.56 173 TRP A N 1
ATOM 1329 C CA . TRP A 1 173 ? -8.982 -9.164 14.334 1.00 97.56 173 TRP A CA 1
ATOM 1330 C C . TRP A 1 173 ? -9.882 -9.679 13.207 1.00 97.56 173 TRP A C 1
ATOM 1332 O O . TRP A 1 173 ? -10.315 -8.918 12.349 1.00 97.56 173 TRP A O 1
ATOM 1342 N N . GLU A 1 174 ? -10.222 -10.963 13.240 1.00 95.88 174 GLU A N 1
ATOM 1343 C CA . GLU A 1 174 ? -11.029 -11.653 12.230 1.00 95.88 174 GLU A CA 1
ATOM 1344 C C . GLU A 1 174 ? -12.479 -11.148 12.170 1.00 95.88 174 GLU A C 1
ATOM 1346 O O . GLU A 1 174 ? -13.186 -11.433 11.209 1.00 95.88 174 GLU A O 1
ATOM 1351 N N . ARG A 1 175 ? -12.924 -10.404 13.189 1.00 96.88 175 ARG A N 1
ATOM 1352 C CA . ARG A 1 175 ? -14.272 -9.828 13.300 1.00 96.88 175 ARG A CA 1
ATOM 1353 C C . ARG A 1 175 ? -14.293 -8.306 13.149 1.00 96.88 175 ARG A C 1
ATOM 1355 O O . ARG A 1 175 ? -15.363 -7.706 13.269 1.00 96.88 175 ARG A O 1
ATOM 1362 N N . LEU A 1 176 ? -13.138 -7.678 12.931 1.00 97.38 176 LEU A N 1
ATOM 1363 C CA . LEU A 1 176 ? -13.080 -6.260 12.600 1.00 97.38 176 LEU A CA 1
ATOM 1364 C C . LEU A 1 176 ? -13.718 -6.021 11.230 1.00 97.38 176 LEU A C 1
ATOM 1366 O O . LEU A 1 176 ? -13.578 -6.829 10.317 1.00 97.38 176 LEU A O 1
ATOM 1370 N N . HIS A 1 177 ? -14.389 -4.884 11.097 1.00 96.19 177 HIS A N 1
ATOM 1371 C CA . HIS A 1 177 ? -14.898 -4.390 9.828 1.00 96.19 177 HIS A CA 1
ATOM 1372 C C . HIS A 1 177 ? -13.749 -4.232 8.828 1.00 96.19 177 HIS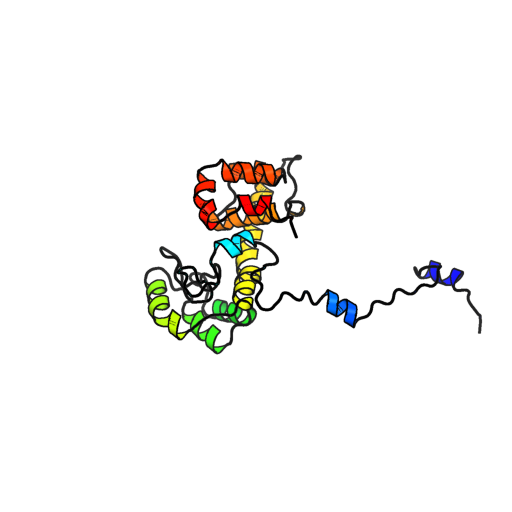 A C 1
ATOM 1374 O O . HIS A 1 177 ? -12.682 -3.738 9.200 1.00 96.19 177 HIS A O 1
ATOM 1380 N N . ASP A 1 178 ? -13.973 -4.572 7.561 1.00 94.38 178 ASP A N 1
ATOM 1381 C CA . ASP A 1 178 ? -12.927 -4.590 6.528 1.00 94.38 178 ASP A CA 1
ATOM 1382 C C . ASP A 1 178 ? -12.242 -3.235 6.380 1.00 94.38 178 ASP A C 1
ATOM 1384 O O . ASP A 1 178 ? -11.025 -3.147 6.503 1.00 94.38 178 ASP A O 1
ATOM 1388 N N . LEU A 1 179 ? -13.025 -2.155 6.296 1.00 95.75 179 LEU A N 1
ATOM 1389 C CA . LEU A 1 179 ? -12.478 -0.796 6.293 1.00 95.75 179 LEU A CA 1
ATOM 1390 C C . LEU A 1 179 ? -11.600 -0.488 7.519 1.00 95.75 179 LEU A C 1
ATOM 1392 O O . LEU A 1 179 ? -10.592 0.195 7.394 1.00 95.75 179 LEU A O 1
ATOM 1396 N N . ILE A 1 180 ? -11.947 -0.984 8.712 1.00 97.62 180 ILE A N 1
ATOM 1397 C CA . ILE A 1 180 ? -11.142 -0.761 9.925 1.00 97.62 180 ILE A CA 1
ATOM 1398 C C . ILE A 1 180 ? -9.848 -1.577 9.869 1.00 97.62 180 ILE A C 1
ATOM 1400 O O . ILE A 1 180 ? -8.800 -1.068 10.272 1.00 97.62 180 ILE A O 1
ATOM 1404 N N . ARG A 1 181 ? -9.899 -2.811 9.349 1.00 97.12 181 ARG A N 1
ATOM 1405 C CA . ARG A 1 181 ? -8.698 -3.623 9.110 1.00 97.12 181 ARG A CA 1
ATOM 1406 C C . ARG A 1 181 ? -7.770 -2.934 8.127 1.00 97.12 181 ARG A C 1
ATOM 1408 O O . ARG A 1 181 ? -6.602 -2.758 8.449 1.00 97.12 181 ARG A O 1
ATOM 1415 N N . ASP A 1 182 ? -8.296 -2.460 7.007 1.00 96.62 182 ASP A N 1
ATOM 1416 C CA . ASP A 1 182 ? -7.528 -1.720 6.010 1.00 96.62 182 ASP A CA 1
ATOM 1417 C C . ASP A 1 182 ? -6.855 -0.484 6.612 1.00 96.62 182 ASP A C 1
ATOM 1419 O O . ASP A 1 182 ? -5.667 -0.272 6.395 1.00 96.62 182 ASP A O 1
ATOM 1423 N N . ILE A 1 183 ? -7.552 0.286 7.458 1.00 97.75 183 ILE A N 1
ATOM 1424 C CA . ILE A 1 183 ? -6.930 1.402 8.189 1.00 97.75 183 ILE A CA 1
ATOM 1425 C C . ILE A 1 183 ? -5.824 0.925 9.137 1.00 97.75 183 ILE A C 1
ATOM 1427 O O . ILE A 1 183 ? -4.782 1.569 9.235 1.00 97.75 183 ILE A O 1
ATOM 1431 N N . ALA A 1 184 ? -6.011 -0.188 9.844 1.00 98.12 184 ALA A N 1
ATOM 1432 C CA . ALA A 1 184 ? -4.986 -0.737 10.731 1.00 98.12 184 ALA A CA 1
ATOM 1433 C C . ALA A 1 184 ? -3.726 -1.177 9.957 1.00 98.12 184 ALA A C 1
ATOM 1435 O O . ALA A 1 184 ? -2.597 -0.953 10.417 1.00 98.12 184 ALA A O 1
ATOM 1436 N N . VAL A 1 185 ? -3.904 -1.757 8.767 1.00 98.12 185 VAL A N 1
ATOM 1437 C CA . VAL A 1 185 ? -2.798 -2.096 7.863 1.00 98.12 185 VAL A CA 1
ATOM 1438 C C . VAL A 1 185 ? -2.143 -0.834 7.304 1.00 98.12 185 VAL A C 1
ATOM 1440 O O . VAL A 1 185 ? -0.919 -0.730 7.337 1.00 98.12 185 VAL A O 1
ATOM 1443 N N . ASP A 1 186 ? -2.927 0.164 6.904 1.00 97.75 186 ASP A N 1
ATOM 1444 C CA . ASP A 1 186 ? -2.435 1.447 6.398 1.00 97.75 186 ASP A CA 1
ATOM 1445 C C . ASP A 1 186 ? -1.577 2.200 7.420 1.00 97.75 186 ASP A C 1
ATOM 1447 O O . ASP A 1 186 ? -0.493 2.689 7.103 1.00 97.75 186 ASP A O 1
ATOM 1451 N N . LEU A 1 187 ? -2.025 2.241 8.678 1.00 97.50 187 LEU A N 1
ATOM 1452 C CA . LEU A 1 187 ? -1.256 2.800 9.790 1.00 97.50 187 LEU A CA 1
ATOM 1453 C C . LEU A 1 187 ? 0.070 2.055 9.965 1.00 97.50 187 LEU A C 1
ATOM 1455 O O . LEU A 1 187 ? 1.109 2.684 10.152 1.00 97.50 187 LEU A O 1
ATOM 1459 N N . THR A 1 188 ? 0.051 0.726 9.851 1.00 97.38 188 THR A N 1
ATOM 1460 C CA . THR A 1 188 ? 1.263 -0.100 9.926 1.00 97.38 188 THR A CA 1
ATOM 1461 C C . THR A 1 188 ? 2.207 0.174 8.760 1.00 97.38 188 THR A C 1
ATOM 1463 O O . THR A 1 188 ? 3.415 0.267 8.965 1.00 97.38 188 THR A O 1
ATOM 1466 N N . TYR A 1 189 ? 1.677 0.358 7.553 1.00 94.81 189 TYR A N 1
ATOM 1467 C CA . TYR A 1 189 ? 2.461 0.716 6.379 1.00 94.81 189 TYR A CA 1
ATOM 1468 C C . TYR A 1 189 ? 3.106 2.098 6.539 1.00 94.81 189 TYR A C 1
ATOM 1470 O O . TYR A 1 189 ? 4.312 2.251 6.360 1.00 94.81 189 TYR A O 1
ATOM 1478 N N . GLN A 1 190 ? 2.319 3.093 6.947 1.00 93.81 190 GLN A N 1
ATOM 1479 C CA . GLN A 1 190 ? 2.759 4.479 7.085 1.00 93.81 190 GLN A CA 1
ATOM 1480 C C . GLN A 1 190 ? 3.749 4.695 8.234 1.00 93.81 190 GLN A C 1
ATOM 1482 O O . GLN A 1 190 ? 4.719 5.436 8.096 1.00 93.81 190 GLN A O 1
ATOM 1487 N N . GLN A 1 191 ? 3.441 4.140 9.406 1.00 93.56 191 GLN A N 1
ATOM 1488 C CA . GLN A 1 191 ? 4.095 4.470 10.680 1.00 93.56 191 GLN A CA 1
ATOM 1489 C C . GLN A 1 191 ? 5.003 3.335 11.170 1.00 93.56 191 GLN A C 1
ATOM 1491 O O . GLN A 1 191 ? 5.613 3.443 12.233 1.00 93.56 191 GLN A O 1
ATOM 1496 N N . GLY A 1 192 ? 5.068 2.227 10.427 1.00 93.44 192 GLY A N 1
ATOM 1497 C CA . GLY A 1 192 ? 5.786 1.003 10.782 1.00 93.44 192 GLY A CA 1
ATOM 1498 C C . GLY A 1 192 ? 5.035 0.080 11.749 1.00 93.44 192 GLY A C 1
ATOM 1499 O O . GLY A 1 192 ? 5.375 -1.095 11.854 1.00 93.44 192 GLY A O 1
ATOM 1500 N N . SER A 1 193 ? 4.024 0.583 12.465 1.00 96.12 193 SER A N 1
ATOM 1501 C CA . SER A 1 193 ? 3.211 -0.164 13.432 1.00 96.12 193 SER A CA 1
ATOM 1502 C C . SER A 1 193 ? 1.955 0.625 13.790 1.00 96.12 193 SER A C 1
ATOM 1504 O O . SER A 1 193 ? 1.986 1.852 13.830 1.00 96.12 193 SER A O 1
ATOM 1506 N N . ILE A 1 194 ? 0.896 -0.075 14.198 1.00 96.06 194 ILE A N 1
ATOM 1507 C CA . ILE A 1 194 ? -0.186 0.527 14.989 1.00 96.06 194 ILE A CA 1
ATOM 1508 C C . ILE A 1 194 ? 0.385 0.967 16.348 1.00 96.06 194 ILE A C 1
ATOM 1510 O O . ILE A 1 194 ? 1.099 0.203 17.009 1.00 96.06 194 ILE A O 1
ATOM 1514 N N . TRP A 1 195 ? 0.097 2.190 16.776 1.00 96.00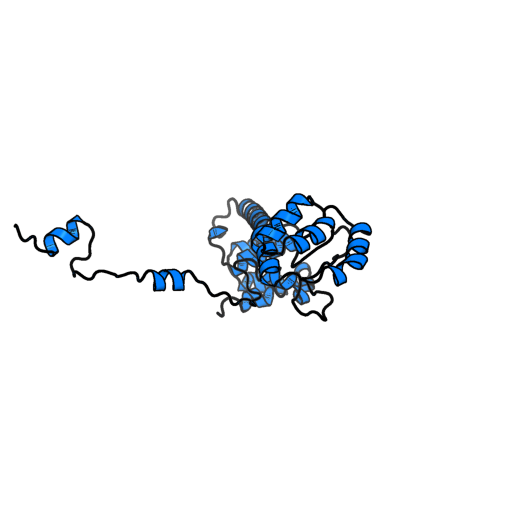 195 TRP A N 1
ATOM 1515 C CA . TRP A 1 195 ? 0.499 2.728 18.080 1.00 96.00 195 TRP A CA 1
ATOM 1516 C C . TRP A 1 195 ? -0.553 2.445 19.157 1.00 96.00 195 TRP A C 1
ATOM 1518 O O . TRP A 1 195 ? -1.744 2.403 18.859 1.00 96.00 195 TRP A O 1
ATOM 1528 N N . ASP A 1 196 ? -0.147 2.332 20.428 1.00 96.25 196 ASP A N 1
ATOM 1529 C CA . ASP A 1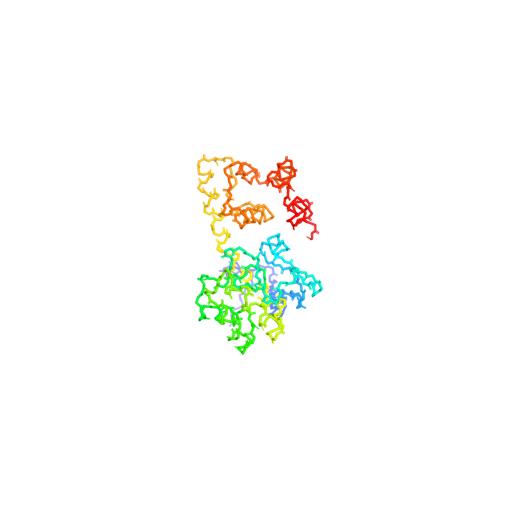 196 ? -1.063 1.966 21.528 1.00 96.25 196 ASP A CA 1
ATOM 1530 C C . ASP A 1 196 ? -2.273 2.898 21.637 1.00 96.25 196 ASP A C 1
ATOM 1532 O O . ASP A 1 196 ? -3.398 2.444 21.816 1.00 96.25 196 ASP A O 1
ATOM 1536 N N . ARG A 1 197 ? -2.071 4.203 21.425 1.00 95.75 197 ARG A N 1
ATOM 1537 C CA . ARG A 1 197 ? -3.147 5.210 21.441 1.00 95.75 197 ARG A CA 1
ATOM 1538 C C . ARG A 1 197 ? -4.212 5.025 20.351 1.00 95.75 197 ARG A C 1
ATOM 1540 O O . ARG A 1 197 ? -5.301 5.569 20.480 1.00 95.75 197 ARG A O 1
ATOM 1547 N N . GLN A 1 198 ? -3.909 4.277 19.290 1.00 97.44 198 GLN A N 1
ATOM 1548 C CA . GLN A 1 198 ? -4.838 3.991 18.190 1.00 97.44 198 GLN A CA 1
ATOM 1549 C C . GLN A 1 198 ? -5.670 2.729 18.469 1.00 97.44 198 GLN A C 1
ATOM 1551 O O . GLN A 1 198 ? -6.789 2.610 17.969 1.00 97.44 198 GLN A O 1
ATOM 1556 N N . ILE A 1 199 ? -5.156 1.806 19.292 1.00 97.62 199 ILE A N 1
ATOM 1557 C CA . ILE A 1 199 ? -5.779 0.503 19.566 1.00 97.62 199 ILE A CA 1
ATOM 1558 C C . ILE A 1 199 ? -7.218 0.635 20.082 1.00 97.62 199 ILE A C 1
ATOM 1560 O O . ILE A 1 199 ? -8.070 -0.050 19.521 1.00 97.62 199 ILE A O 1
ATOM 1564 N N . PRO A 1 200 ? -7.558 1.528 21.036 1.00 97.19 200 PRO A N 1
ATOM 1565 C CA . PRO A 1 200 ? -8.938 1.659 21.507 1.00 97.19 200 PRO A CA 1
ATOM 1566 C C . PRO A 1 200 ? -9.941 2.069 20.418 1.00 97.19 200 PRO A C 1
ATOM 1568 O O . PRO A 1 200 ? -11.109 1.699 20.491 1.00 97.19 200 PRO A O 1
ATOM 1571 N N . TYR A 1 201 ? -9.516 2.819 19.398 1.00 97.94 201 TYR A N 1
ATOM 1572 C CA . TYR A 1 201 ? -10.402 3.248 18.308 1.00 97.94 201 TYR A CA 1
ATOM 1573 C C . TYR A 1 201 ? -10.599 2.155 17.256 1.00 97.94 201 TYR A C 1
ATOM 1575 O O . TYR A 1 201 ? -11.668 2.064 16.654 1.00 97.94 201 TYR A O 1
ATOM 1583 N N . ILE A 1 202 ? -9.588 1.305 17.067 1.00 98.19 202 ILE A N 1
ATOM 1584 C CA . ILE A 1 202 ? -9.656 0.135 16.187 1.00 98.19 202 ILE A CA 1
ATOM 1585 C C . ILE A 1 202 ? -10.466 -0.976 16.869 1.00 98.19 202 ILE A C 1
ATOM 1587 O O . ILE A 1 202 ? -11.388 -1.530 16.274 1.00 98.19 202 ILE A O 1
ATOM 1591 N N . SER A 1 203 ? -10.190 -1.263 18.145 1.00 97.88 203 SER A N 1
ATOM 1592 C CA . SER A 1 203 ? -10.715 -2.447 18.834 1.00 97.88 203 SER A CA 1
ATOM 1593 C C . SER A 1 203 ? -12.192 -2.393 19.184 1.00 97.88 203 SER A C 1
ATOM 1595 O O . SER A 1 203 ? -12.828 -3.435 19.346 1.00 97.88 203 SER A O 1
ATOM 1597 N N . LYS A 1 204 ? -12.770 -1.191 19.246 1.00 97.12 204 LYS A N 1
ATOM 1598 C CA . LYS A 1 204 ? -14.217 -1.000 19.413 1.00 97.12 204 LYS A CA 1
ATOM 1599 C C . LYS A 1 204 ? -15.004 -1.214 18.125 1.00 97.12 204 LYS A C 1
ATOM 1601 O O . LYS A 1 204 ? -16.230 -1.175 18.172 1.00 97.12 204 LYS A O 1
ATOM 1606 N N . ASN A 1 205 ? -14.320 -1.447 17.001 1.00 97.62 205 ASN A N 1
ATOM 1607 C CA . ASN A 1 205 ? -14.924 -1.770 15.713 1.00 97.62 205 ASN A CA 1
ATOM 1608 C C . ASN A 1 205 ? -15.995 -0.753 15.266 1.00 97.62 205 ASN A C 1
ATOM 1610 O O . ASN A 1 205 ? -17.010 -1.106 14.672 1.00 97.62 205 ASN A O 1
ATOM 1614 N N . ASN A 1 206 ? -15.788 0.526 15.595 1.00 97.50 206 ASN A N 1
ATOM 1615 C CA . ASN A 1 206 ? -16.701 1.616 15.269 1.00 97.50 206 ASN A CA 1
ATOM 1616 C C . ASN A 1 206 ? -16.019 2.576 14.292 1.00 97.50 206 ASN A C 1
ATOM 1618 O O . ASN A 1 206 ? -15.216 3.426 14.687 1.00 97.50 206 ASN A O 1
ATOM 1622 N N . LYS A 1 207 ? -16.375 2.460 13.010 1.00 96.38 207 LYS A N 1
ATOM 1623 C CA . LYS A 1 207 ? -15.742 3.226 11.930 1.00 96.38 207 LYS A CA 1
ATOM 1624 C C . LYS A 1 207 ? -15.906 4.736 12.090 1.00 96.38 207 LYS A C 1
ATOM 1626 O O . LYS A 1 207 ? -14.980 5.480 11.795 1.00 96.38 207 LYS A O 1
ATOM 1631 N N . TYR A 1 208 ? -17.036 5.196 12.629 1.00 97.06 208 TYR A N 1
ATOM 1632 C CA . TYR A 1 208 ? -17.294 6.620 12.844 1.00 97.06 208 TYR A CA 1
ATOM 1633 C C . TYR A 1 208 ? -16.428 7.191 13.967 1.00 97.06 208 TYR A C 1
ATOM 1635 O O . TYR A 1 208 ? -15.936 8.315 13.862 1.00 97.06 208 TYR A O 1
ATOM 1643 N N . ALA A 1 209 ? -16.223 6.420 15.038 1.00 97.88 209 ALA A N 1
ATOM 1644 C CA . ALA A 1 209 ? -15.328 6.806 16.124 1.00 97.88 209 ALA A CA 1
ATOM 1645 C C . ALA A 1 209 ? -13.869 6.856 15.649 1.00 97.88 209 ALA A C 1
ATOM 1647 O O . ALA A 1 209 ? -13.176 7.832 15.934 1.00 97.88 209 ALA A O 1
ATOM 1648 N N . LEU A 1 210 ? -13.429 5.858 14.873 1.00 98.25 210 LEU A N 1
ATOM 1649 C CA . LEU A 1 210 ? -12.092 5.835 14.279 1.00 98.25 210 LEU A CA 1
ATOM 1650 C C . LEU A 1 210 ? -11.885 6.982 13.279 1.00 98.25 210 LEU A C 1
ATOM 1652 O O . LEU A 1 210 ? -10.868 7.669 13.338 1.00 98.25 210 LEU A O 1
ATOM 1656 N N . ALA A 1 211 ? -12.867 7.251 12.415 1.00 97.62 211 ALA A N 1
ATOM 1657 C CA . ALA A 1 211 ? -12.821 8.364 11.470 1.00 97.62 211 ALA A CA 1
ATOM 1658 C C . ALA A 1 211 ? -12.693 9.701 12.209 1.00 97.62 211 ALA A C 1
ATOM 1660 O O . ALA A 1 211 ? -11.823 10.514 11.893 1.00 97.62 211 ALA A O 1
ATOM 1661 N N . ARG A 1 212 ? -13.516 9.917 13.243 1.00 97.88 212 ARG A N 1
ATOM 1662 C CA . ARG A 1 212 ? -13.435 11.118 14.081 1.00 97.88 212 ARG A CA 1
ATOM 1663 C C . ARG A 1 212 ? -12.044 11.276 14.695 1.00 97.88 212 ARG A C 1
ATOM 1665 O O . ARG A 1 212 ? -11.453 12.342 14.557 1.00 97.88 212 ARG A O 1
ATOM 1672 N N . TYR A 1 213 ? -11.512 10.211 15.290 1.00 97.88 213 TYR A N 1
ATOM 1673 C CA . TYR A 1 213 ? -10.171 10.201 15.869 1.00 97.88 213 TYR A CA 1
ATOM 1674 C C . TYR A 1 213 ? -9.088 10.584 14.851 1.00 97.88 213 TYR A C 1
ATOM 1676 O O . TYR A 1 213 ? -8.263 11.447 15.141 1.00 97.88 213 TYR A O 1
ATOM 1684 N N . ILE A 1 214 ? -9.120 10.013 13.642 1.00 97.00 214 ILE A N 1
ATOM 1685 C CA . ILE A 1 214 ? -8.167 10.333 12.565 1.00 97.00 214 ILE A CA 1
ATOM 1686 C C . ILE A 1 214 ? -8.237 11.814 12.179 1.00 97.00 214 ILE A C 1
ATOM 1688 O O . ILE A 1 214 ? -7.205 12.456 12.004 1.00 97.00 214 ILE A O 1
ATOM 1692 N N . ARG A 1 215 ? -9.448 12.366 12.065 1.00 96.25 215 ARG A N 1
ATOM 1693 C CA . ARG A 1 215 ? -9.662 13.761 11.662 1.00 96.25 215 ARG A CA 1
ATOM 1694 C C . ARG A 1 215 ? -9.230 14.762 12.736 1.00 96.25 215 ARG A C 1
ATOM 1696 O O . ARG A 1 215 ? -8.754 15.841 12.398 1.00 96.25 215 ARG A O 1
ATOM 1703 N N . GLU A 1 216 ? -9.429 14.426 14.007 1.00 96.56 216 GLU A N 1
ATOM 1704 C CA . GLU A 1 216 ? -9.191 15.327 15.146 1.00 96.56 216 GLU A CA 1
ATOM 1705 C C . GLU A 1 216 ? -7.768 15.218 15.719 1.00 96.56 216 GLU A C 1
ATOM 1707 O O . GLU A 1 216 ? -7.321 16.114 16.430 1.00 96.56 216 GLU A O 1
ATOM 1712 N N . THR A 1 217 ? -7.027 14.161 15.379 1.00 95.88 217 THR A N 1
ATOM 1713 C CA . THR A 1 217 ? -5.640 13.956 15.823 1.00 95.88 217 THR A CA 1
ATOM 1714 C C . THR A 1 217 ? -4.670 14.566 14.817 1.00 95.88 217 THR A C 1
ATOM 1716 O O . THR A 1 217 ? -4.533 14.043 13.711 1.00 95.88 217 THR A O 1
ATOM 1719 N N . LEU A 1 218 ? -3.969 15.643 15.194 1.00 92.75 218 LEU A N 1
ATOM 1720 C CA . LEU A 1 218 ? -3.055 16.383 14.307 1.00 92.75 218 LEU A CA 1
ATOM 1721 C C . LEU A 1 218 ? -2.011 15.476 13.640 1.00 92.75 218 LEU A C 1
ATOM 1723 O O . LEU A 1 218 ? -1.727 15.612 12.450 1.00 92.75 218 LEU A O 1
ATOM 1727 N N . GLU A 1 219 ? -1.476 14.507 14.385 1.00 91.75 219 GLU A N 1
ATOM 1728 C CA . GLU A 1 219 ? -0.460 13.590 13.874 1.00 91.75 219 GLU A CA 1
ATOM 1729 C C . GLU A 1 219 ? -0.971 12.703 12.737 1.00 91.75 219 GLU A C 1
ATOM 1731 O O . GLU A 1 219 ? -0.163 12.230 11.942 1.00 91.75 219 GLU A O 1
ATOM 1736 N N . LEU A 1 220 ? -2.284 12.483 12.642 1.00 93.50 220 LEU A N 1
ATOM 1737 C CA . LEU A 1 220 ? -2.915 11.706 11.577 1.00 93.50 220 LEU A CA 1
ATOM 1738 C C . LEU A 1 220 ? -3.505 12.614 10.498 1.00 93.50 220 LEU A C 1
ATOM 1740 O O . LEU A 1 220 ? -3.315 12.337 9.312 1.00 93.50 220 LEU A O 1
ATOM 1744 N N . SER A 1 221 ? -4.163 13.704 10.898 1.00 93.62 221 SER A N 1
ATOM 1745 C CA . SER A 1 221 ? -4.881 14.605 9.995 1.00 93.62 221 SER A CA 1
ATOM 1746 C C . SER A 1 221 ? -3.962 15.296 8.986 1.00 93.62 221 SER A C 1
ATOM 1748 O O . SER A 1 221 ? -4.365 15.501 7.841 1.00 93.62 221 SER A O 1
ATOM 1750 N N . GLN A 1 222 ? -2.699 15.550 9.349 1.00 94.62 222 GLN A N 1
ATOM 1751 C CA . GLN A 1 222 ? -1.685 16.101 8.438 1.00 94.62 222 GLN A CA 1
ATOM 1752 C C . GLN A 1 222 ? -1.449 15.247 7.176 1.00 94.62 222 GLN A C 1
ATOM 1754 O O . GLN A 1 222 ? -0.980 15.761 6.165 1.00 94.62 222 GLN A O 1
ATOM 1759 N N . TYR A 1 223 ? -1.790 13.955 7.210 1.00 93.31 223 TYR A N 1
ATOM 1760 C CA . TYR A 1 223 ? -1.609 13.034 6.085 1.00 93.31 223 TYR A CA 1
ATOM 1761 C C . TYR A 1 223 ? -2.884 12.811 5.261 1.00 93.31 223 TYR A C 1
ATOM 1763 O O . TYR A 1 223 ? -2.840 12.133 4.234 1.00 93.31 223 TYR A O 1
ATOM 1771 N N . GLU A 1 224 ? -4.025 13.369 5.674 1.00 94.12 224 GLU A N 1
ATOM 1772 C CA . GLU A 1 224 ? -5.325 13.060 5.064 1.00 94.12 224 GLU A CA 1
ATOM 1773 C C . GLU A 1 224 ? -5.508 13.660 3.667 1.00 94.12 224 GLU A C 1
ATOM 1775 O O . GLU A 1 224 ? -6.367 13.188 2.924 1.00 94.12 224 GLU A O 1
ATOM 1780 N N . ALA A 1 225 ? -4.674 14.630 3.272 1.00 88.94 225 ALA A N 1
ATOM 1781 C CA . ALA A 1 225 ? -4.643 15.136 1.900 1.00 88.94 225 ALA A CA 1
ATOM 1782 C C . ALA A 1 225 ? -4.289 14.029 0.888 1.00 88.94 225 ALA A C 1
ATOM 1784 O O . ALA A 1 225 ? -4.909 13.952 -0.171 1.00 88.94 225 ALA A O 1
ATOM 1785 N N . GLY A 1 226 ? -3.334 13.158 1.241 1.00 88.44 226 GLY A N 1
ATOM 1786 C CA . GLY A 1 226 ? -2.927 12.017 0.417 1.00 88.44 226 GLY A CA 1
ATOM 1787 C C . GLY A 1 226 ? -3.645 10.718 0.778 1.00 88.44 226 GLY A C 1
ATOM 1788 O O . GLY A 1 226 ? -4.016 9.963 -0.111 1.00 88.44 226 GLY A O 1
ATOM 1789 N N . ARG A 1 227 ? -3.879 10.461 2.073 1.00 93.50 227 ARG A N 1
ATOM 1790 C CA . ARG A 1 227 ? -4.400 9.163 2.538 1.00 93.50 227 ARG A CA 1
ATOM 1791 C C . ARG A 1 227 ? -5.910 9.047 2.556 1.00 93.50 227 ARG A C 1
ATOM 1793 O O . ARG A 1 227 ? -6.410 7.956 2.376 1.00 93.50 227 ARG A O 1
ATOM 1800 N N . GLN A 1 228 ? -6.643 10.131 2.808 1.00 94.81 228 GLN A N 1
ATOM 1801 C CA . GLN A 1 228 ? -8.112 10.141 2.756 1.00 94.81 228 GLN A CA 1
ATOM 1802 C C . GLN A 1 228 ? -8.833 9.090 3.635 1.00 94.81 228 GLN A C 1
ATOM 1804 O O . GLN A 1 228 ? -9.976 8.721 3.354 1.00 94.81 228 GLN A O 1
ATOM 1809 N N . ARG A 1 229 ? -8.219 8.634 4.732 1.00 96.62 229 ARG A N 1
ATOM 1810 C CA . ARG A 1 229 ? -8.753 7.579 5.614 1.00 96.62 229 ARG A CA 1
ATOM 1811 C C . ARG A 1 229 ? -10.095 7.944 6.236 1.00 96.62 229 ARG A C 1
ATOM 1813 O O . ARG A 1 229 ? -10.966 7.086 6.367 1.00 96.62 229 ARG A O 1
ATOM 1820 N N . TYR A 1 230 ? -10.286 9.215 6.597 1.00 95.62 230 TYR A N 1
ATOM 1821 C CA . TYR A 1 230 ? -11.580 9.707 7.073 1.00 95.62 230 TYR A CA 1
ATOM 1822 C C . TYR A 1 230 ? -12.681 9.434 6.045 1.00 95.62 230 TYR A C 1
ATOM 1824 O O . TYR A 1 230 ? -13.714 8.866 6.386 1.00 95.62 230 TYR A O 1
ATOM 1832 N N . ARG A 1 231 ? -12.451 9.815 4.783 1.00 94.94 231 ARG A N 1
ATOM 1833 C CA . ARG A 1 231 ? -13.416 9.606 3.699 1.00 94.94 231 ARG A CA 1
ATOM 1834 C C . ARG A 1 231 ? -13.658 8.116 3.485 1.00 94.94 231 ARG A C 1
ATOM 1836 O O . ARG A 1 231 ? -14.806 7.695 3.482 1.00 94.94 231 ARG A O 1
ATOM 1843 N N . TYR A 1 232 ? -12.592 7.323 3.426 1.00 95.38 232 TYR A N 1
ATOM 1844 C CA . TYR A 1 232 ? -12.670 5.871 3.269 1.00 95.38 232 TYR A CA 1
ATOM 1845 C C . TYR A 1 232 ? -13.611 5.213 4.290 1.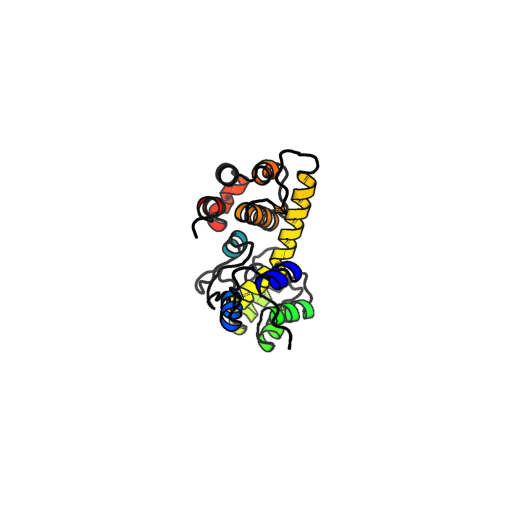00 95.38 232 TYR A C 1
ATOM 1847 O O . TYR A 1 232 ? -14.531 4.494 3.916 1.00 95.38 232 TYR A O 1
ATOM 1855 N N . LEU A 1 233 ? -13.475 5.549 5.576 1.00 95.75 233 LEU A N 1
ATOM 1856 C CA . LEU A 1 233 ? -14.340 5.021 6.641 1.00 95.75 233 LEU A CA 1
ATOM 1857 C C . LEU A 1 233 ? -15.798 5.515 6.566 1.00 95.75 233 LEU A C 1
ATOM 1859 O O . LEU A 1 233 ? -16.709 4.825 7.028 1.00 95.75 233 LEU A O 1
ATOM 1863 N N . MET A 1 234 ? -16.032 6.718 6.036 1.00 95.00 234 MET A N 1
ATOM 1864 C CA . MET A 1 234 ? -17.367 7.326 5.947 1.00 95.00 234 MET A CA 1
ATOM 1865 C C . MET A 1 234 ? -18.144 6.904 4.693 1.00 95.00 234 MET A C 1
ATOM 1867 O O . MET A 1 234 ? -19.374 7.011 4.669 1.00 95.00 234 MET A O 1
ATOM 1871 N N . GLU A 1 235 ? -17.446 6.475 3.644 1.00 90.44 235 GLU A N 1
ATOM 1872 C CA . GLU A 1 235 ? -18.025 6.253 2.315 1.00 90.44 235 GLU A CA 1
ATOM 1873 C C . GLU A 1 235 ? -17.881 4.813 1.816 1.00 90.44 235 GLU A C 1
ATOM 1875 O O . GLU A 1 235 ? -18.708 4.398 1.016 1.00 90.44 235 GLU A O 1
ATOM 1880 N N . GLY A 1 236 ? -16.935 4.028 2.340 1.00 79.88 236 GLY A N 1
ATOM 1881 C CA . GLY A 1 236 ? -16.582 2.698 1.820 1.00 79.88 236 GLY A CA 1
ATOM 1882 C C . GLY A 1 236 ? -17.597 1.564 2.025 1.00 79.88 236 GLY A C 1
ATOM 1883 O O . GLY A 1 236 ? -17.302 0.441 1.650 1.00 79.88 236 GLY A O 1
ATOM 1884 N N . ASP A 1 237 ? -18.767 1.830 2.613 1.00 72.56 237 ASP A N 1
ATOM 1885 C CA . ASP A 1 237 ? -19.881 0.859 2.668 1.00 72.56 237 ASP A CA 1
ATOM 1886 C C . ASP A 1 237 ? -20.919 1.115 1.561 1.00 72.56 237 ASP A C 1
ATOM 1888 O O . ASP A 1 237 ? -21.955 0.455 1.519 1.00 72.56 237 ASP A O 1
ATOM 1892 N N . ARG A 1 238 ? -20.725 2.149 0.733 1.00 53.38 238 ARG A N 1
ATOM 1893 C CA . ARG A 1 238 ? -21.692 2.553 -0.293 1.00 53.38 238 ARG A CA 1
ATOM 1894 C C . ARG A 1 238 ? -21.356 1.915 -1.639 1.00 53.38 238 ARG A C 1
ATOM 1896 O O . ARG A 1 238 ? -21.162 2.652 -2.596 1.00 53.38 238 ARG A O 1
ATOM 1903 N N . ASP A 1 239 ? -21.319 0.589 -1.687 1.00 39.28 239 ASP A N 1
ATOM 1904 C CA . ASP A 1 239 ? -21.330 -0.199 -2.927 1.00 39.28 239 ASP A CA 1
ATOM 1905 C C . ASP A 1 239 ? -22.286 -1.393 -2.783 1.00 39.28 239 ASP A C 1
ATOM 1907 O O . ASP A 1 239 ? -22.177 -2.132 -1.776 1.00 39.28 239 ASP A O 1
#

Sequence (239 aa):
KQLCWWDEAAERVGLPAHGQVFHMHPIGLVGCFSNTRRIGDLFVERGQITFDAEGNDNPASEYFSRRLHWPGGASGVTLGRGYDMKHRSSATVYSDLIAAGVDAGAAERFSRGAGLSNSAASNFVIENREAFGNITIEAQRKLFEDIIYPRYELAARQRYSIAISGDAGAVPWERLHDLIRDIAVDLTYQQGSIWDRQIPYISKNNKYALARYIRETLELSQYEAGRQRYRYLMEGDRD

Foldseek 3Di:
DDDDDLQVVCVVVVHDSVPDDDDDDVVVVVVVVPPCPDQPDLDAPALSLLLQLQADCDPPDPRNAQWWDFPADFFFTHHARPRTQQAPALVRQLVLLVVLVHDNVLSNLSSVSHNDTHVRRVVSRVVPGVVSDGDGSSSSRSCCHPPPQVVLLVQLLVQLCVLCVPVPQFDHLVRADRLLSSVSSSCCVVVVHDDSVLNVQSRNSDLQSSLVCQCPDPVNVVSCVSRVSSVCSVPVVPD

InterPro domains:
  IPR023347 Lysozyme domain superfamily [G3DSA:1.10.530.40] (52-239)